Protein AF-A0A4U6QAP0-F1 (afdb_monomer)

pLDDT: mean 72.63, std 22.09, range [35.12, 97.25]

Solvent-accessible surface area (backbone atoms only — not comparable to full-atom values): 13038 Å² total; per-residue (Å²): 136,84,90,86,81,92,80,85,84,85,80,78,78,77,72,81,82,71,76,77,75,79,73,78,74,78,76,70,73,73,75,74,72,81,70,75,88,81,73,73,29,39,55,42,51,61,34,50,52,44,23,50,51,30,48,40,74,66,67,47,47,72,71,59,52,71,70,32,30,39,64,30,53,45,50,35,68,40,25,26,40,34,52,47,91,95,54,96,62,66,47,68,31,55,43,55,92,71,81,45,67,60,35,31,15,35,26,41,55,53,34,54,49,54,53,46,43,61,78,76,42,90,56,76,64,56,52,35,55,53,47,60,67,48,79,77,81,42,54,85,48,86,63,78,20,51,84,34,52,84,78,62,77,87,41,27,86,36,58,56,71,59,60,61,47,46,76,36,78,48,86,73,88,75,67,91,71,71,92,74,75,80,79,80,76,76,85,87,74,86,80,76,82,78,86,83,91,85,80,89,83,84,136

Secondary structure (DSSP, 8-state):
------------------------------------S-SSSTTHHHHHHHHHHHHHTTT--HHHHHH-BGGGEEE-SSEEEE--TT-SSPEEEE--SSS-SS-HHHHHHHHHHHHHHHHH---TTHHHHHHHHSPP--TTS--TTTT-BPPPTTTTTSBSS--B-SSSB---------S------------------------

Foldseek 3Di:
DDDDDDDDDPPPPPDPPPPPPPPPPPPPPDPPDPDPPCPFQLCAVVLLVLQVCLCVVLPQDPVQLQPDFPLQWFQAAQWIWGHGPPDPGTGIRGADLADDQAGNSQSLVVLLVLLVVVVVDPDLVVSSVVSSPDDDGGRPDDRPSHVTDDRDPVRRRGRSRADAGSSGHDPPPPDPPPPDPDDPDDPPDPPPDDDDDDDDDDD

Mean predicted aligned error: 16.87 Å

Structure (mmCIF, N/CA/C/O backbone):
data_AF-A0A4U6QAP0-F1
#
_entry.id   AF-A0A4U6QAP0-F1
#
loop_
_atom_site.group_PDB
_atom_site.id
_atom_site.type_symbol
_atom_site.label_atom_id
_atom_site.label_alt_id
_atom_site.label_comp_id
_atom_site.label_asym_id
_atom_site.label_entity_id
_atom_site.label_seq_id
_atom_site.pdbx_PDB_ins_code
_atom_site.Cartn_x
_atom_site.Cartn_y
_atom_site.Cartn_z
_atom_site.occupancy
_atom_site.B_iso_or_equiv
_atom_site.auth_seq_id
_atom_site.auth_comp_id
_atom_site.auth_asym_id
_atom_site.auth_atom_id
_atom_site.pdbx_PDB_model_num
ATOM 1 N N . MET A 1 1 ? 49.058 75.558 -53.671 1.00 42.69 1 MET A N 1
ATOM 2 C CA . MET A 1 1 ? 49.209 74.741 -54.893 1.00 42.69 1 MET A CA 1
ATOM 3 C C . MET A 1 1 ? 49.660 73.358 -54.439 1.00 42.69 1 MET A C 1
ATOM 5 O O . MET A 1 1 ? 50.758 73.247 -53.920 1.00 42.69 1 MET A O 1
ATOM 9 N N . THR A 1 2 ? 48.704 72.461 -54.168 1.00 41.84 2 THR A N 1
ATOM 10 C CA . THR A 1 2 ? 48.232 71.375 -55.072 1.00 41.84 2 THR A CA 1
ATOM 11 C C . THR A 1 2 ? 49.295 70.282 -55.247 1.00 41.84 2 THR A C 1
ATOM 13 O O . THR A 1 2 ? 50.283 70.511 -55.929 1.00 41.84 2 THR A O 1
ATOM 16 N N . THR A 1 3 ? 49.266 69.236 -54.409 1.00 45.09 3 THR A N 1
ATOM 17 C CA . THR A 1 3 ? 48.682 67.879 -54.634 1.00 45.09 3 THR A CA 1
ATOM 18 C C . THR A 1 3 ? 49.424 66.997 -55.631 1.00 45.09 3 THR A C 1
ATOM 20 O O . THR A 1 3 ? 49.334 67.264 -56.820 1.00 45.09 3 THR A O 1
ATOM 23 N N . THR A 1 4 ? 50.019 65.916 -55.103 1.00 46.09 4 THR A N 1
ATOM 24 C CA . THR A 1 4 ? 50.178 64.522 -55.610 1.00 46.09 4 THR A CA 1
ATOM 25 C C . THR A 1 4 ? 51.127 63.838 -54.610 1.00 46.09 4 THR A C 1
ATOM 27 O O . THR A 1 4 ? 52.016 64.508 -54.101 1.00 46.09 4 THR A O 1
ATOM 30 N N . ASP A 1 5 ? 51.066 62.582 -54.187 1.00 41.75 5 ASP A N 1
ATOM 31 C CA . ASP A 1 5 ? 50.410 61.332 -54.584 1.00 41.75 5 ASP A CA 1
ATOM 32 C C . ASP A 1 5 ? 50.620 60.424 -53.335 1.00 41.75 5 ASP A C 1
ATOM 34 O O . ASP A 1 5 ? 51.652 60.525 -52.675 1.00 41.75 5 ASP A O 1
ATOM 38 N N . GLY A 1 6 ? 49.685 59.640 -52.802 1.00 51.41 6 GLY A N 1
ATOM 39 C CA . GLY A 1 6 ? 49.118 58.468 -53.453 1.00 51.41 6 GLY A CA 1
ATOM 40 C C . GLY A 1 6 ? 49.952 57.204 -53.184 1.00 51.41 6 GLY A C 1
ATOM 41 O O . GLY A 1 6 ? 50.656 56.761 -54.077 1.00 51.41 6 GLY A O 1
ATOM 42 N N . THR A 1 7 ? 49.865 56.572 -51.999 1.00 45.78 7 THR A N 1
ATOM 43 C CA . THR A 1 7 ? 49.968 55.094 -51.872 1.00 45.78 7 THR A CA 1
ATOM 44 C C . THR A 1 7 ? 49.373 54.593 -50.548 1.00 45.78 7 THR A C 1
ATOM 46 O O . THR A 1 7 ? 49.679 55.092 -49.468 1.00 45.78 7 THR A O 1
ATOM 49 N N . HIS A 1 8 ? 48.495 53.596 -50.656 1.00 48.31 8 HIS A N 1
ATOM 50 C CA . HIS A 1 8 ? 47.738 52.972 -49.573 1.00 48.31 8 HIS A CA 1
ATOM 51 C C . HIS A 1 8 ? 48.600 52.212 -48.534 1.00 48.31 8 HIS A C 1
ATOM 53 O O . HIS A 1 8 ? 49.705 51.758 -48.832 1.00 48.31 8 HIS A O 1
ATOM 59 N N . PRO A 1 9 ? 48.062 52.016 -47.314 1.00 45.12 9 PRO A N 1
ATOM 60 C CA . PRO A 1 9 ? 48.774 51.483 -46.161 1.00 45.12 9 PRO A CA 1
ATOM 61 C C . PRO A 1 9 ? 48.847 49.950 -46.166 1.00 45.12 9 PRO A C 1
ATOM 63 O O . PRO A 1 9 ? 47.833 49.256 -46.222 1.00 45.12 9 PRO A O 1
ATOM 66 N N . THR A 1 10 ? 50.050 49.406 -45.980 1.00 45.91 10 THR A N 1
ATOM 67 C CA . THR A 1 10 ? 50.233 48.002 -45.586 1.00 45.91 10 THR A CA 1
ATOM 68 C C . THR A 1 10 ? 50.088 47.902 -44.069 1.00 45.91 10 THR A C 1
ATOM 70 O O . THR A 1 10 ? 51.058 48.017 -43.320 1.00 45.91 10 THR A O 1
ATOM 73 N N . THR A 1 11 ? 48.862 47.720 -43.579 1.00 48.50 11 THR A N 1
ATOM 74 C CA . THR A 1 11 ? 48.612 47.481 -42.152 1.00 48.50 11 THR A CA 1
ATOM 75 C C . THR A 1 11 ? 48.995 46.044 -41.804 1.00 48.50 11 THR A C 1
ATOM 77 O O . THR A 1 11 ? 48.189 45.115 -41.858 1.00 48.50 11 THR A O 1
ATOM 80 N N . ARG A 1 12 ? 50.260 45.849 -41.430 1.00 43.41 12 ARG A N 1
ATOM 81 C CA . ARG A 1 12 ? 50.757 44.621 -40.806 1.00 43.41 12 ARG A CA 1
ATOM 82 C C . ARG A 1 12 ? 50.095 44.501 -39.428 1.00 43.41 12 ARG A C 1
ATOM 84 O O . ARG A 1 12 ? 50.560 45.085 -38.454 1.00 43.41 12 ARG A O 1
ATOM 91 N N . ARG A 1 13 ? 48.967 43.786 -39.337 1.00 44.03 13 ARG A N 1
ATOM 92 C CA . ARG A 1 13 ? 48.364 43.429 -38.045 1.00 44.03 13 ARG A CA 1
ATOM 93 C C . ARG A 1 13 ? 49.330 42.510 -37.303 1.00 44.03 13 ARG A C 1
ATOM 95 O O . ARG A 1 13 ? 49.397 41.313 -37.570 1.00 44.03 13 ARG A O 1
ATOM 102 N N . ILE A 1 14 ? 50.075 43.084 -36.367 1.00 50.59 14 ILE A N 1
ATOM 103 C CA . ILE A 1 14 ? 50.770 42.343 -35.321 1.00 50.59 14 ILE A CA 1
ATOM 104 C C . ILE A 1 14 ? 49.671 41.690 -34.479 1.00 50.59 14 ILE A C 1
ATOM 106 O O . ILE A 1 14 ? 48.963 42.355 -33.726 1.00 50.59 14 ILE A O 1
ATOM 110 N N . ARG A 1 15 ? 49.464 40.385 -34.677 1.00 42.19 15 ARG A N 1
ATOM 111 C CA . ARG A 1 15 ? 48.638 39.576 -33.779 1.00 42.19 15 ARG A CA 1
ATOM 112 C C . ARG A 1 15 ? 49.297 39.611 -32.397 1.00 42.19 15 ARG A C 1
ATOM 114 O O . ARG A 1 15 ? 50.484 39.293 -32.316 1.00 42.19 15 ARG A O 1
ATOM 121 N N . PRO A 1 16 ? 48.571 39.941 -31.318 1.00 44.28 16 PRO A N 1
ATOM 122 C CA . PRO A 1 16 ? 49.086 39.691 -29.988 1.00 44.28 16 PRO A CA 1
ATOM 123 C C . PRO A 1 16 ? 49.278 38.180 -29.851 1.00 44.28 16 PRO A C 1
ATOM 125 O O . PRO A 1 16 ? 48.349 37.391 -30.047 1.00 44.28 16 PRO A O 1
ATOM 128 N N . LEU A 1 17 ? 50.516 37.786 -29.565 1.00 47.38 17 LEU A N 1
ATOM 129 C CA . LEU A 1 17 ? 50.902 36.426 -29.234 1.00 47.38 17 LEU A CA 1
ATOM 130 C C . LEU A 1 17 ? 50.341 36.120 -27.839 1.00 47.38 17 LEU A C 1
ATOM 132 O O . LEU A 1 17 ? 51.053 36.143 -26.840 1.00 47.38 17 LEU A O 1
ATOM 136 N N . MET A 1 18 ? 49.030 35.889 -27.751 1.00 35.12 18 MET A N 1
ATOM 137 C CA . MET A 1 18 ? 48.453 35.298 -26.555 1.00 35.12 18 MET A CA 1
ATOM 138 C C . MET A 1 18 ? 48.931 33.852 -26.500 1.00 35.12 18 MET A C 1
ATOM 140 O O . MET A 1 18 ? 48.425 32.979 -27.207 1.00 35.12 18 MET A O 1
ATOM 144 N N . ARG A 1 19 ? 49.954 33.628 -25.666 1.00 43.53 19 ARG A N 1
ATOM 145 C CA . ARG A 1 19 ? 50.255 32.327 -25.072 1.00 43.53 19 ARG A CA 1
ATOM 146 C C . ARG A 1 19 ? 48.926 31.719 -24.635 1.00 43.53 19 ARG A C 1
ATOM 148 O O . ARG A 1 19 ? 48.320 32.184 -23.672 1.00 43.53 19 ARG A O 1
ATOM 155 N N . ARG A 1 20 ? 48.469 30.685 -25.342 1.00 41.19 20 ARG A N 1
ATOM 156 C CA . ARG A 1 20 ? 47.488 29.768 -24.773 1.00 41.19 20 ARG A CA 1
ATOM 157 C C . ARG A 1 20 ? 48.192 29.116 -23.595 1.00 41.19 20 ARG A C 1
ATOM 159 O O . ARG A 1 20 ? 49.092 28.304 -23.783 1.00 41.19 20 ARG A O 1
ATOM 166 N N . VAL A 1 21 ? 47.838 29.552 -22.393 1.00 40.84 21 VAL A N 1
ATOM 167 C CA . VAL A 1 21 ? 48.070 28.766 -21.189 1.00 40.84 21 VAL A CA 1
ATOM 168 C C . VAL A 1 21 ? 47.343 27.454 -21.442 1.00 40.84 21 VAL A C 1
ATOM 170 O O . VAL A 1 21 ? 46.125 27.434 -21.625 1.00 40.84 21 VAL A O 1
ATOM 173 N N . SER A 1 22 ? 48.129 26.393 -21.594 1.00 45.34 22 SER A N 1
ATOM 174 C CA . SER A 1 22 ? 47.639 25.029 -21.674 1.00 45.34 22 SER A CA 1
ATOM 175 C C . SER A 1 22 ? 46.927 24.762 -20.356 1.00 45.34 22 SER A C 1
ATOM 177 O O . SER A 1 22 ? 47.568 24.633 -19.318 1.00 45.34 22 SER A O 1
ATOM 179 N N . ALA A 1 23 ? 45.599 24.800 -20.376 1.00 41.91 23 ALA A N 1
ATOM 180 C CA . ALA A 1 23 ? 44.814 24.280 -19.278 1.00 41.91 23 ALA A CA 1
ATOM 181 C C . ALA A 1 23 ? 44.957 22.765 -19.361 1.00 41.91 23 ALA A C 1
ATOM 183 O O . ALA A 1 23 ? 44.292 22.132 -20.187 1.00 41.91 23 ALA A O 1
ATOM 184 N N . ASP A 1 24 ? 45.863 22.221 -18.549 1.00 42.25 24 ASP A N 1
ATOM 185 C CA . ASP A 1 24 ? 45.884 20.811 -18.190 1.00 42.25 24 ASP A CA 1
ATOM 186 C C . ASP A 1 24 ? 44.446 20.400 -17.889 1.00 42.25 24 ASP A C 1
ATOM 188 O O . ASP A 1 24 ? 43.847 20.791 -16.884 1.00 42.25 24 ASP A O 1
ATOM 192 N N . HIS A 1 25 ? 43.844 19.685 -18.837 1.00 46.09 25 HIS A N 1
ATOM 193 C CA . HIS A 1 25 ? 42.555 19.069 -18.628 1.00 46.09 25 HIS A CA 1
ATOM 194 C C . HIS A 1 25 ? 42.806 17.960 -17.620 1.00 46.09 25 HIS A C 1
ATOM 196 O O . HIS A 1 25 ? 43.186 16.848 -17.979 1.00 46.09 25 HIS A O 1
ATOM 202 N N . VAL A 1 26 ? 42.590 18.275 -16.341 1.00 43.81 26 VAL A N 1
ATOM 203 C CA . VAL A 1 26 ? 42.190 17.267 -15.370 1.00 43.81 26 VAL A CA 1
ATOM 204 C C . VAL A 1 26 ? 40.972 16.611 -15.992 1.00 43.81 26 VAL A C 1
ATOM 206 O O . VAL A 1 26 ? 39.884 17.186 -16.053 1.00 43.81 26 VAL A O 1
ATOM 209 N N . GLN A 1 27 ? 41.206 15.434 -16.553 1.00 43.16 27 GLN A N 1
ATOM 210 C CA . GLN A 1 27 ? 40.206 14.563 -17.123 1.00 43.16 27 GLN A CA 1
ATOM 211 C C . GLN A 1 27 ? 39.395 14.047 -15.934 1.00 43.16 27 GLN A C 1
ATOM 213 O O . GLN A 1 27 ? 39.602 12.942 -15.442 1.00 43.16 27 GLN A O 1
ATOM 218 N N . LEU A 1 28 ? 38.529 14.916 -15.400 1.00 40.06 28 LEU A N 1
ATOM 219 C CA . LEU A 1 28 ? 37.475 14.557 -14.471 1.00 40.06 28 LEU A CA 1
ATOM 220 C C . LEU A 1 28 ? 36.707 13.459 -15.180 1.00 40.06 28 LEU A C 1
ATOM 222 O O . LEU A 1 28 ? 36.039 13.704 -16.188 1.00 40.06 28 LEU A O 1
ATOM 226 N N . ALA A 1 29 ? 36.904 12.235 -14.694 1.00 45.12 29 ALA A N 1
ATOM 227 C CA . ALA A 1 29 ? 36.140 11.085 -15.109 1.00 45.12 29 ALA A CA 1
ATOM 228 C C . ALA A 1 29 ? 34.682 11.530 -15.183 1.00 45.12 29 ALA A C 1
ATOM 230 O O . ALA A 1 29 ? 34.128 12.034 -14.202 1.00 45.12 29 ALA A O 1
ATOM 231 N N . ARG A 1 30 ? 34.101 11.426 -16.382 1.00 44.09 30 ARG A N 1
ATOM 232 C CA . ARG A 1 30 ? 32.675 11.639 -16.599 1.00 44.09 30 ARG A CA 1
ATOM 233 C C . ARG A 1 30 ? 31.959 10.914 -15.456 1.00 44.09 30 ARG A C 1
ATOM 235 O O . ARG A 1 30 ? 32.214 9.715 -15.307 1.00 44.09 30 ARG A O 1
ATOM 242 N N . PRO A 1 31 ? 31.124 11.593 -14.643 1.00 46.53 31 PRO A N 1
ATOM 243 C CA . PRO A 1 31 ? 30.340 10.880 -13.653 1.00 46.53 31 PRO A CA 1
ATOM 244 C C . PRO A 1 31 ? 29.615 9.774 -14.419 1.00 46.53 31 PRO A C 1
ATOM 246 O O . PRO A 1 31 ? 29.067 10.061 -15.496 1.00 46.53 31 PRO A O 1
ATOM 249 N N . PRO A 1 32 ? 29.705 8.509 -13.970 1.00 47.75 32 PRO A N 1
ATOM 250 C CA . PRO A 1 32 ? 29.016 7.431 -14.653 1.00 47.75 32 PRO A CA 1
ATOM 251 C C . PRO A 1 32 ? 27.572 7.885 -14.847 1.00 47.75 32 PRO A C 1
ATOM 253 O O . PRO A 1 32 ? 26.991 8.496 -13.944 1.00 47.75 32 PRO A O 1
ATOM 256 N N . ALA A 1 33 ? 27.026 7.666 -16.049 1.00 55.56 33 ALA A N 1
ATOM 257 C CA . ALA A 1 33 ? 25.599 7.878 -16.265 1.00 5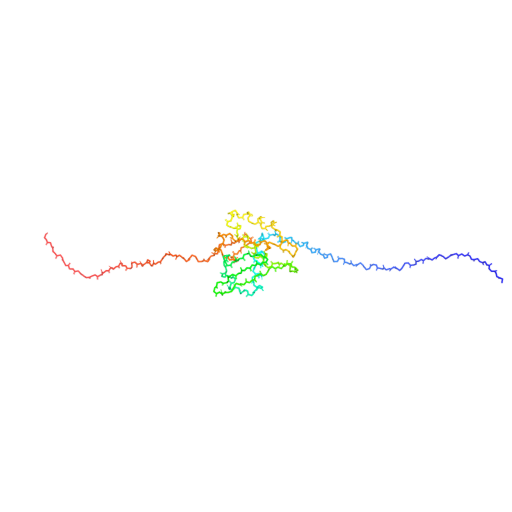5.56 33 ALA A CA 1
ATOM 258 C C . ALA A 1 33 ? 24.873 7.234 -15.075 1.00 55.56 33 ALA A C 1
ATOM 260 O O . ALA A 1 33 ? 25.287 6.129 -14.704 1.00 55.56 33 ALA A O 1
ATOM 261 N N . PRO A 1 34 ?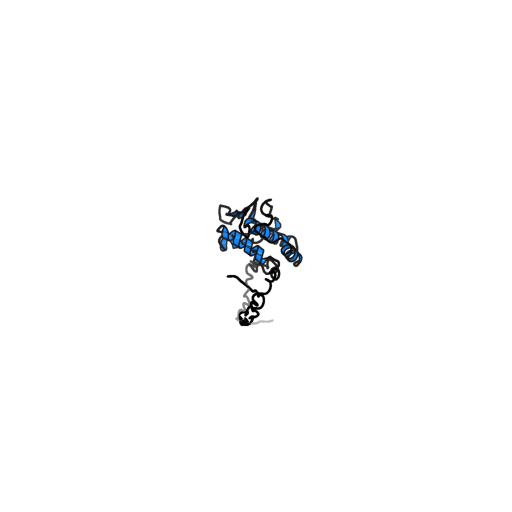 23.902 7.915 -14.432 1.00 42.78 34 PRO A N 1
ATOM 262 C CA . PRO A 1 34 ? 23.225 7.353 -13.276 1.00 42.78 34 PRO A CA 1
ATOM 263 C C . PRO A 1 34 ? 22.772 5.962 -13.687 1.00 42.78 34 PRO A C 1
ATOM 265 O O . PRO A 1 34 ? 21.996 5.818 -14.636 1.00 42.78 34 PRO A O 1
ATOM 268 N N . LEU A 1 35 ? 23.368 4.943 -13.061 1.00 39.75 35 LEU A N 1
ATOM 269 C CA . LEU A 1 35 ? 22.980 3.569 -13.317 1.00 39.75 35 LEU A CA 1
ATOM 270 C C . LEU A 1 35 ? 21.464 3.550 -13.137 1.00 39.75 35 LEU A C 1
ATOM 272 O O . LEU A 1 35 ? 20.984 4.132 -12.155 1.00 39.75 35 LEU A O 1
ATOM 276 N N . PRO A 1 36 ? 20.689 2.957 -14.060 1.00 42.84 36 PRO A N 1
ATOM 277 C CA . PRO A 1 36 ? 19.288 2.751 -13.774 1.00 42.84 36 PRO A CA 1
ATOM 278 C C . PRO A 1 36 ? 19.264 1.981 -12.456 1.00 42.84 36 PRO A C 1
ATOM 280 O O . PRO A 1 36 ? 19.768 0.862 -12.376 1.00 42.84 36 PRO A O 1
ATOM 283 N N . VAL A 1 37 ? 18.714 2.575 -11.397 1.00 41.56 37 VAL A N 1
ATOM 284 C CA . VAL A 1 37 ? 18.488 1.887 -10.117 1.00 41.56 37 VAL A CA 1
ATOM 285 C C . VAL A 1 37 ? 17.302 0.922 -10.292 1.00 41.56 37 VAL A C 1
ATOM 287 O O . VAL A 1 37 ? 16.392 0.843 -9.479 1.00 41.56 37 VAL A O 1
ATOM 290 N N . GLN A 1 38 ? 17.290 0.194 -11.408 1.00 48.53 38 GLN A N 1
ATOM 291 C CA . GLN A 1 38 ? 16.367 -0.872 -11.772 1.00 48.53 38 GLN A CA 1
ATOM 292 C C . GLN A 1 38 ? 16.978 -2.242 -11.433 1.00 48.53 38 GLN A C 1
ATOM 294 O O . GLN A 1 38 ? 16.690 -3.230 -12.098 1.00 48.53 38 GLN A O 1
ATOM 299 N N . GLY A 1 39 ? 17.871 -2.296 -10.436 1.00 43.50 39 GLY A N 1
ATOM 300 C CA . GLY A 1 39 ? 18.796 -3.417 -10.271 1.00 43.50 39 GLY A CA 1
ATOM 301 C C . GLY A 1 39 ? 18.575 -4.357 -9.088 1.00 43.50 39 GLY A C 1
ATOM 302 O O . GLY A 1 39 ? 18.826 -5.542 -9.254 1.00 43.50 39 GLY A O 1
ATOM 303 N N . SER A 1 40 ? 18.149 -3.902 -7.903 1.00 52.41 40 SER A N 1
ATOM 304 C CA . SER A 1 40 ? 18.175 -4.802 -6.728 1.00 52.41 40 SER A CA 1
ATOM 305 C C . SER A 1 40 ? 16.809 -5.233 -6.213 1.00 52.41 40 SER A C 1
ATOM 307 O O . SER A 1 40 ? 16.655 -6.398 -5.881 1.00 52.41 40 SER A O 1
ATOM 309 N N . SER A 1 41 ? 15.802 -4.354 -6.177 1.00 58.28 41 SER A N 1
ATOM 310 C CA . SER A 1 41 ? 14.554 -4.629 -5.441 1.00 58.28 41 SER A CA 1
ATOM 311 C C . SER A 1 41 ? 13.341 -5.013 -6.282 1.00 58.28 41 SER A C 1
ATOM 313 O O . SER A 1 41 ? 12.242 -5.106 -5.740 1.00 58.28 41 SER A O 1
ATOM 315 N N . SER A 1 42 ? 13.483 -5.134 -7.607 1.00 68.69 42 SER A N 1
ATOM 316 C CA . SER A 1 42 ? 12.356 -5.324 -8.546 1.00 68.69 42 SER A CA 1
ATOM 317 C C . SER A 1 42 ? 11.202 -4.316 -8.353 1.00 68.69 42 SER A C 1
ATOM 319 O O . SER A 1 42 ? 10.073 -4.526 -8.788 1.00 68.69 42 SER A O 1
ATOM 321 N N . GLY A 1 43 ? 11.484 -3.196 -7.675 1.00 83.50 43 GLY A N 1
ATOM 322 C CA . GLY A 1 43 ? 10.521 -2.176 -7.284 1.00 83.50 43 GLY A CA 1
ATOM 323 C C . GLY A 1 43 ? 9.632 -2.512 -6.075 1.00 83.50 43 GLY A C 1
ATOM 324 O O . GLY A 1 43 ? 8.688 -1.761 -5.830 1.00 83.50 43 GLY A O 1
ATOM 325 N N . TRP A 1 44 ? 9.908 -3.577 -5.314 1.00 89.31 44 TRP A N 1
ATOM 326 C CA . TRP A 1 44 ? 9.236 -3.887 -4.043 1.00 89.31 44 TRP A CA 1
ATOM 327 C C . TRP A 1 44 ? 9.530 -2.843 -2.967 1.00 89.31 44 TRP A C 1
ATOM 329 O O . TRP A 1 44 ? 8.610 -2.209 -2.453 1.00 89.31 44 TRP A O 1
ATOM 339 N N . ILE A 1 45 ? 10.818 -2.631 -2.675 1.00 90.25 45 ILE A N 1
ATOM 340 C CA . ILE A 1 45 ? 11.278 -1.711 -1.622 1.00 90.25 45 ILE A CA 1
ATOM 341 C C . ILE A 1 45 ? 10.762 -0.297 -1.884 1.00 90.25 45 ILE A C 1
ATOM 343 O O . ILE A 1 45 ? 10.119 0.296 -1.026 1.00 90.25 45 ILE A O 1
ATOM 347 N N . VAL A 1 46 ? 10.933 0.195 -3.113 1.00 89.06 46 VAL A N 1
ATOM 348 C CA . VAL A 1 46 ? 10.500 1.546 -3.495 1.00 89.06 46 VAL A CA 1
ATOM 349 C C . VAL A 1 46 ? 8.994 1.739 -3.294 1.00 89.06 46 VAL A C 1
ATOM 351 O O . VAL A 1 46 ? 8.581 2.764 -2.761 1.00 89.06 46 VAL A O 1
ATOM 354 N N . ARG A 1 47 ? 8.159 0.765 -3.681 1.00 91.81 47 ARG A N 1
ATOM 355 C CA . ARG A 1 47 ? 6.699 0.872 -3.517 1.00 91.81 47 ARG A CA 1
ATOM 356 C C . ARG A 1 47 ? 6.279 0.832 -2.051 1.00 91.81 47 ARG A C 1
ATOM 358 O O . ARG A 1 47 ? 5.412 1.609 -1.657 1.00 91.81 47 ARG A O 1
ATOM 365 N N . ARG A 1 48 ? 6.904 -0.036 -1.248 1.00 94.00 48 ARG A N 1
ATOM 366 C CA . ARG A 1 48 ? 6.654 -0.110 0.197 1.00 94.00 48 ARG A CA 1
ATOM 367 C C . ARG A 1 48 ? 7.003 1.205 0.878 1.00 94.00 48 ARG A C 1
ATOM 369 O O . ARG A 1 48 ? 6.197 1.723 1.643 1.00 94.00 48 ARG A O 1
ATOM 376 N N . ASP A 1 49 ? 8.172 1.754 0.570 1.00 91.94 49 ASP A N 1
ATOM 377 C CA . ASP A 1 49 ? 8.652 2.988 1.186 1.00 91.94 49 ASP A CA 1
ATOM 378 C C . ASP A 1 49 ? 7.791 4.185 0.770 1.00 91.94 49 ASP A C 1
ATOM 380 O O . ASP A 1 49 ? 7.434 5.008 1.609 1.00 91.94 49 ASP A O 1
ATOM 384 N N . GLN A 1 50 ? 7.360 4.252 -0.493 1.00 91.94 50 GLN A N 1
ATOM 385 C CA . GLN A 1 50 ? 6.405 5.267 -0.949 1.00 91.94 50 GLN A CA 1
ATOM 386 C C . GLN A 1 50 ? 5.068 5.182 -0.200 1.00 91.94 50 GLN A C 1
ATOM 388 O O . GLN A 1 50 ? 4.526 6.215 0.197 1.00 91.94 50 GLN A O 1
ATOM 393 N N . ALA A 1 51 ? 4.541 3.973 0.023 1.00 94.62 51 ALA A N 1
ATOM 394 C CA . ALA A 1 51 ? 3.323 3.783 0.806 1.00 94.62 51 ALA A CA 1
ATOM 395 C C . ALA A 1 51 ? 3.527 4.169 2.281 1.00 94.62 51 ALA A C 1
ATOM 397 O O . ALA A 1 51 ? 2.693 4.871 2.848 1.00 94.62 51 ALA A O 1
ATOM 398 N N . LEU A 1 52 ? 4.654 3.787 2.890 1.00 95.06 52 LEU A N 1
ATOM 399 C CA . LEU A 1 52 ? 5.005 4.170 4.260 1.00 95.06 52 LEU A CA 1
ATOM 400 C C . LEU A 1 52 ? 5.099 5.695 4.421 1.00 95.06 52 LEU A C 1
ATOM 402 O O . LEU A 1 52 ? 4.550 6.252 5.372 1.00 95.06 52 LEU A O 1
ATOM 406 N N . VAL A 1 53 ? 5.752 6.383 3.483 1.00 93.38 53 VAL A N 1
ATOM 407 C CA . VAL A 1 53 ? 5.838 7.850 3.474 1.00 93.38 53 VAL A CA 1
ATOM 408 C C . VAL A 1 53 ? 4.449 8.474 3.330 1.00 93.38 53 VAL A C 1
ATOM 410 O O . VAL A 1 53 ? 4.133 9.418 4.046 1.00 93.38 53 VAL A O 1
ATOM 413 N N . ALA A 1 54 ? 3.588 7.936 2.462 1.00 93.44 54 ALA A N 1
ATOM 414 C CA . ALA A 1 54 ? 2.223 8.436 2.300 1.00 93.44 54 ALA A CA 1
ATOM 415 C C . ALA A 1 54 ? 1.381 8.293 3.583 1.00 93.44 54 ALA A C 1
ATOM 417 O O . ALA A 1 54 ? 0.664 9.222 3.948 1.00 93.44 54 ALA A O 1
ATOM 418 N N . LEU A 1 55 ? 1.498 7.158 4.279 1.00 95.00 55 LEU A N 1
ATOM 419 C CA . LEU A 1 55 ? 0.789 6.879 5.532 1.00 95.00 55 LEU A CA 1
ATOM 420 C C . LEU A 1 55 ? 1.290 7.762 6.684 1.00 95.00 55 LEU A C 1
ATOM 422 O O . LEU A 1 55 ? 0.503 8.336 7.429 1.00 95.00 55 LEU A O 1
ATOM 426 N N . THR A 1 56 ? 2.605 7.918 6.816 1.00 94.69 56 THR A N 1
ATOM 427 C CA . THR A 1 56 ? 3.197 8.749 7.878 1.00 94.69 56 THR A CA 1
ATOM 428 C C . THR A 1 56 ? 2.984 10.246 7.635 1.00 94.69 56 THR A C 1
ATOM 430 O O . THR A 1 56 ? 2.814 11.002 8.590 1.00 94.69 56 THR A O 1
ATOM 433 N N . ALA A 1 57 ? 2.896 10.687 6.375 1.00 92.56 57 ALA A N 1
ATOM 434 C CA . ALA A 1 57 ? 2.618 12.082 6.024 1.00 92.56 57 ALA A CA 1
ATOM 435 C C . ALA A 1 57 ? 1.226 12.572 6.461 1.00 92.56 57 ALA A C 1
ATOM 437 O O . ALA A 1 57 ? 1.023 13.780 6.569 1.00 92.56 57 ALA A O 1
ATOM 438 N N . VAL A 1 58 ? 0.282 11.660 6.719 1.00 92.50 58 VAL A N 1
ATOM 439 C CA . VAL A 1 58 ? -1.052 11.987 7.253 1.00 92.50 58 VAL A CA 1
ATOM 440 C C . VAL A 1 58 ? -1.157 11.807 8.768 1.00 92.50 58 VAL A C 1
ATOM 442 O O . VAL A 1 58 ? -2.251 11.811 9.320 1.00 92.50 58 VAL A O 1
ATOM 445 N N . GLY A 1 59 ? -0.015 11.678 9.450 1.00 91.69 59 GLY A N 1
ATOM 446 C CA . GLY A 1 59 ? 0.063 11.649 10.909 1.00 91.69 59 GLY A CA 1
ATOM 447 C C . GLY A 1 59 ? 0.011 10.255 11.533 1.00 91.69 59 GLY A C 1
ATOM 448 O O . GLY A 1 59 ? 0.047 10.154 12.758 1.00 91.69 59 GLY A O 1
ATOM 449 N N . LEU A 1 60 ? -0.023 9.176 10.739 1.00 93.25 60 LEU A N 1
ATOM 450 C CA . LEU A 1 60 ? 0.042 7.824 11.295 1.00 93.25 60 LEU A CA 1
ATOM 451 C C . LEU A 1 60 ? 1.419 7.565 11.915 1.00 93.25 60 LEU A C 1
ATOM 453 O O . LEU A 1 60 ? 2.459 7.703 11.267 1.00 93.25 60 LEU A O 1
ATOM 457 N N . THR A 1 61 ? 1.421 7.155 13.181 1.00 92.94 61 THR A N 1
ATOM 458 C CA . THR A 1 61 ? 2.650 6.821 13.908 1.00 92.94 61 THR A CA 1
ATOM 459 C C . THR A 1 61 ? 3.220 5.482 13.438 1.00 92.94 61 THR A C 1
ATOM 461 O O . THR A 1 61 ? 2.487 4.613 12.968 1.00 92.94 61 THR A O 1
ATOM 464 N N . ALA A 1 62 ? 4.530 5.267 13.600 1.00 88.38 62 ALA A N 1
ATOM 465 C CA . ALA A 1 62 ? 5.148 3.990 13.232 1.00 88.38 62 ALA A CA 1
ATOM 466 C C . ALA A 1 62 ? 4.489 2.767 13.919 1.00 88.38 62 ALA A C 1
ATOM 468 O O . ALA A 1 62 ? 4.230 1.784 13.218 1.00 88.38 62 ALA A O 1
ATOM 469 N N . PRO A 1 63 ? 4.138 2.811 15.225 1.00 90.81 63 PRO A N 1
ATOM 470 C CA . PRO A 1 63 ? 3.368 1.742 15.859 1.00 90.81 63 PRO A CA 1
ATOM 471 C C . PRO A 1 63 ? 2.006 1.512 15.196 1.00 90.81 63 PRO A C 1
ATOM 473 O O . PRO A 1 63 ? 1.695 0.371 14.856 1.00 90.81 63 PRO A O 1
ATOM 476 N N . ALA A 1 64 ? 1.235 2.576 14.942 1.00 92.50 64 ALA A N 1
ATOM 477 C CA . ALA A 1 64 ? -0.067 2.470 14.282 1.00 92.50 64 ALA A CA 1
ATOM 478 C C . ALA A 1 64 ? 0.062 1.815 12.901 1.00 92.50 64 ALA A C 1
ATOM 480 O O . ALA A 1 64 ? -0.612 0.829 12.623 1.00 92.50 64 ALA A O 1
ATOM 481 N N . VAL A 1 65 ? 1.001 2.291 12.077 1.00 93.25 65 VAL A N 1
ATOM 482 C CA . VAL A 1 65 ? 1.257 1.756 10.733 1.00 93.25 65 VAL A CA 1
ATOM 483 C C . VAL A 1 65 ? 1.631 0.269 10.768 1.00 93.25 65 VAL A C 1
ATOM 485 O O . VAL A 1 65 ? 1.162 -0.502 9.932 1.00 93.25 65 VAL A O 1
ATOM 488 N N . SER A 1 66 ? 2.451 -0.156 11.733 1.00 91.44 66 SER A N 1
ATOM 489 C CA . SER A 1 66 ? 2.873 -1.558 11.861 1.00 91.44 66 SER A CA 1
ATOM 490 C C . SER A 1 66 ? 1.756 -2.524 12.269 1.00 91.44 66 SER A C 1
ATOM 492 O O . SER A 1 66 ? 1.863 -3.720 11.998 1.00 91.44 66 SER A O 1
ATOM 494 N N . ALA A 1 67 ? 0.689 -2.016 12.891 1.00 92.69 67 ALA A N 1
ATOM 495 C CA . ALA A 1 67 ? -0.480 -2.800 13.281 1.00 92.69 67 ALA A CA 1
ATOM 496 C C . ALA A 1 67 ? -1.532 -2.913 12.161 1.00 92.69 67 ALA A C 1
ATOM 498 O O . ALA A 1 67 ? -2.479 -3.689 12.290 1.00 92.69 67 ALA A O 1
ATOM 499 N N . LEU A 1 68 ? -1.387 -2.152 11.070 1.00 96.50 68 LEU A N 1
ATOM 500 C CA . LEU A 1 68 ? -2.350 -2.162 9.974 1.00 96.50 68 LEU A CA 1
ATOM 501 C C . LEU A 1 68 ? -2.294 -3.475 9.193 1.00 96.50 68 LEU A C 1
ATOM 503 O O . LEU A 1 68 ? -1.225 -4.002 8.870 1.00 96.50 68 LEU A O 1
ATOM 507 N N . THR A 1 69 ? -3.474 -3.951 8.816 1.00 97.25 69 THR A N 1
ATOM 508 C CA . THR A 1 69 ? -3.659 -5.004 7.812 1.00 97.25 69 THR A CA 1
ATOM 509 C C . THR A 1 69 ? -4.143 -4.388 6.505 1.00 97.25 69 THR A C 1
ATOM 511 O O . THR A 1 69 ? -4.548 -3.224 6.475 1.00 97.25 69 THR A O 1
ATOM 514 N N . VAL A 1 70 ? -4.139 -5.146 5.411 1.00 96.88 70 VAL A N 1
ATOM 515 C CA . VAL A 1 70 ? -4.748 -4.676 4.158 1.00 96.88 70 VAL A CA 1
ATOM 516 C C . VAL A 1 70 ? -6.250 -4.423 4.347 1.00 96.88 70 VAL A C 1
ATOM 518 O O . VAL A 1 70 ? -6.785 -3.479 3.774 1.00 96.88 70 VAL A O 1
ATOM 521 N N . 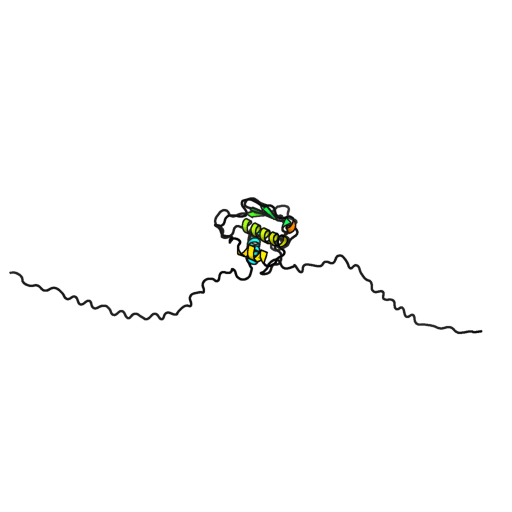GLY A 1 71 ? -6.918 -5.181 5.224 1.00 96.12 71 GLY A N 1
ATOM 522 C CA . GLY A 1 71 ? -8.319 -4.964 5.600 1.00 96.12 71 GLY A CA 1
ATOM 523 C C . GLY A 1 71 ? -8.626 -3.608 6.237 1.00 96.12 71 GLY A C 1
ATOM 524 O O . GLY A 1 71 ? -9.767 -3.156 6.198 1.00 96.12 71 GLY A O 1
ATOM 525 N N . CYS A 1 72 ? -7.616 -2.933 6.787 1.00 96.44 72 CYS A N 1
ATOM 526 C CA . CYS A 1 72 ? -7.749 -1.577 7.311 1.00 96.44 72 CYS A CA 1
ATOM 527 C C . CYS A 1 72 ? -7.863 -0.517 6.203 1.00 96.44 72 CYS A C 1
ATOM 529 O O . CYS A 1 72 ? -8.128 0.641 6.506 1.00 96.44 72 CYS A O 1
ATOM 531 N N . VAL A 1 73 ? -7.630 -0.867 4.936 1.00 96.81 73 VAL A N 1
ATOM 532 C CA . VAL A 1 73 ? -7.510 0.091 3.833 1.00 96.81 73 VAL A CA 1
ATOM 533 C C . VAL A 1 73 ? -8.729 0.031 2.917 1.00 96.81 73 VAL A C 1
ATOM 535 O O . VAL A 1 73 ? -9.082 -1.025 2.396 1.00 96.81 73 VAL A O 1
ATOM 538 N N . ARG A 1 74 ? -9.338 1.190 2.649 1.00 96.44 74 ARG A N 1
ATOM 539 C CA . ARG A 1 74 ? -10.389 1.362 1.637 1.00 96.44 74 ARG A CA 1
ATOM 540 C C . ARG A 1 74 ? -9.872 2.252 0.510 1.00 96.44 74 ARG A C 1
ATOM 542 O O . ARG A 1 74 ? -9.511 3.406 0.736 1.00 96.44 74 ARG A O 1
ATOM 549 N N . LEU A 1 75 ? -9.827 1.702 -0.700 1.00 95.25 75 LEU A N 1
ATOM 550 C CA . LEU A 1 75 ? -9.299 2.362 -1.895 1.00 95.25 75 LEU A CA 1
ATOM 551 C C . LEU A 1 75 ? -10.422 3.147 -2.603 1.00 95.25 75 LEU A C 1
ATOM 553 O O . LEU A 1 75 ? -11.187 2.590 -3.394 1.00 95.25 75 LEU A O 1
ATOM 557 N N . GLY A 1 76 ? -10.559 4.431 -2.265 1.00 90.56 76 GLY A N 1
ATOM 558 C CA . GLY A 1 76 ? -11.614 5.320 -2.758 1.00 90.56 76 GLY A CA 1
ATOM 559 C C . GLY A 1 76 ? -11.261 6.053 -4.057 1.00 90.56 76 GLY A C 1
ATOM 560 O O . GLY A 1 76 ? -10.196 5.861 -4.641 1.00 90.56 76 GLY A O 1
ATOM 561 N N . THR A 1 77 ? -12.174 6.911 -4.515 1.00 90.56 77 THR A N 1
ATOM 562 C CA . THR A 1 77 ? -12.006 7.765 -5.704 1.00 90.56 77 THR A CA 1
ATOM 563 C C . THR A 1 77 ? -11.178 8.999 -5.346 1.00 90.56 77 THR A C 1
ATOM 565 O O . THR A 1 77 ? -11.666 9.940 -4.727 1.00 90.56 77 THR A O 1
ATOM 568 N N . GLY A 1 78 ? -9.908 9.003 -5.741 1.00 90.38 78 GLY A N 1
ATOM 569 C CA . GLY A 1 78 ? -8.970 10.101 -5.507 1.00 90.38 78 GLY A CA 1
ATOM 570 C C . GLY A 1 78 ? -8.350 10.118 -4.108 1.00 90.38 78 GLY A C 1
ATOM 571 O O . GLY A 1 78 ? -7.627 11.055 -3.780 1.00 90.38 78 GLY A O 1
ATOM 572 N N . GLU A 1 79 ? -8.589 9.096 -3.287 1.00 93.75 79 GLU A N 1
ATOM 573 C CA . GLU A 1 79 ? -8.112 9.018 -1.906 1.00 93.75 79 GLU A CA 1
ATOM 574 C C . GLU A 1 79 ? -8.066 7.585 -1.387 1.00 93.75 79 GLU A C 1
ATOM 576 O O . GLU A 1 79 ? -8.675 6.678 -1.948 1.00 93.75 79 GLU A O 1
ATOM 581 N N . VAL A 1 80 ? -7.385 7.401 -0.261 1.00 96.12 80 VAL A N 1
ATOM 582 C CA . VAL A 1 80 ? -7.433 6.162 0.510 1.00 96.12 80 VAL A CA 1
ATOM 583 C C . VAL A 1 80 ? -7.868 6.472 1.934 1.00 96.12 80 VAL A C 1
ATOM 585 O O . VAL A 1 80 ? -7.326 7.379 2.561 1.00 96.12 80 VAL A O 1
ATOM 588 N N . LEU A 1 81 ? -8.824 5.705 2.451 1.00 96.62 81 LEU A N 1
ATOM 589 C CA . LEU A 1 81 ? -9.220 5.756 3.856 1.00 96.62 81 LEU A CA 1
ATOM 590 C C . LEU A 1 81 ? -8.542 4.611 4.603 1.00 96.62 81 LEU A C 1
ATOM 592 O O . LEU A 1 81 ? -8.541 3.470 4.135 1.00 96.62 81 LEU A O 1
ATOM 596 N N . VAL A 1 82 ? -7.953 4.923 5.751 1.00 96.75 82 VAL A N 1
ATOM 597 C CA . VAL A 1 82 ? -7.252 3.965 6.603 1.00 96.75 82 VAL A CA 1
ATOM 598 C C . VAL A 1 82 ? -7.943 3.917 7.955 1.00 96.75 82 VAL A C 1
ATOM 600 O O . VAL A 1 82 ? -7.916 4.886 8.709 1.00 96.75 82 VAL A O 1
ATOM 603 N N . HIS A 1 83 ? -8.531 2.770 8.264 1.00 96.31 83 HIS A N 1
ATOM 604 C CA . HIS A 1 83 ? -9.107 2.482 9.564 1.00 96.31 83 HIS A CA 1
ATOM 605 C C . HIS A 1 83 ? -8.014 2.011 10.526 1.00 96.31 83 HIS A C 1
ATOM 607 O O . HIS A 1 83 ? -7.472 0.912 10.371 1.00 96.31 83 HIS A O 1
ATOM 613 N N . VAL A 1 84 ? -7.680 2.830 11.521 1.00 94.12 84 VAL A N 1
ATOM 614 C CA . VAL A 1 84 ? -6.692 2.467 12.542 1.00 94.12 84 VAL A CA 1
ATOM 615 C C . VAL A 1 84 ? -7.397 1.695 13.662 1.00 94.12 84 VAL A C 1
ATOM 617 O O . VAL A 1 84 ? -8.323 2.228 14.274 1.00 94.12 84 VAL A O 1
ATOM 620 N N . PRO A 1 85 ? -6.990 0.448 13.968 1.00 90.25 85 PRO A N 1
ATOM 621 C CA . PRO A 1 85 ? -7.614 -0.319 15.039 1.00 90.25 85 PRO A CA 1
ATOM 622 C C . PRO A 1 85 ? -7.563 0.421 16.381 1.00 90.25 85 PRO A C 1
ATOM 624 O O . PRO A 1 85 ? -6.490 0.794 16.850 1.00 90.25 85 PRO A O 1
ATOM 627 N N . GLY A 1 86 ? -8.725 0.592 17.012 1.00 86.25 86 GLY A N 1
ATOM 628 C CA . GLY A 1 86 ? -8.858 1.311 18.283 1.00 86.25 86 GLY A CA 1
ATOM 629 C C . GLY A 1 86 ? -9.105 2.815 18.141 1.00 86.25 86 GLY A C 1
ATOM 630 O O . GLY A 1 86 ? -9.362 3.469 19.149 1.00 86.25 86 GLY A O 1
ATOM 631 N N . GLU A 1 87 ? -9.093 3.354 16.922 1.00 88.44 87 GLU A N 1
ATOM 632 C CA . GLU A 1 87 ? -9.507 4.726 16.638 1.00 88.44 87 GLU A CA 1
ATOM 633 C C . GLU A 1 87 ? -10.926 4.756 16.057 1.00 88.44 87 GLU A C 1
ATOM 635 O O . GLU A 1 87 ? -11.347 3.873 15.309 1.00 88.44 87 GLU A O 1
ATOM 640 N N . SER A 1 88 ? -11.687 5.791 16.415 1.00 84.31 88 SER A N 1
ATOM 641 C CA . SER A 1 88 ? -13.081 5.945 15.976 1.00 84.31 88 SER A CA 1
ATOM 642 C C . SER A 1 88 ? -13.222 6.602 14.601 1.00 84.31 88 SER A C 1
ATOM 644 O O . SER A 1 88 ? -14.329 6.661 14.070 1.00 84.31 88 SER A O 1
ATOM 646 N N . VAL A 1 89 ? -12.138 7.158 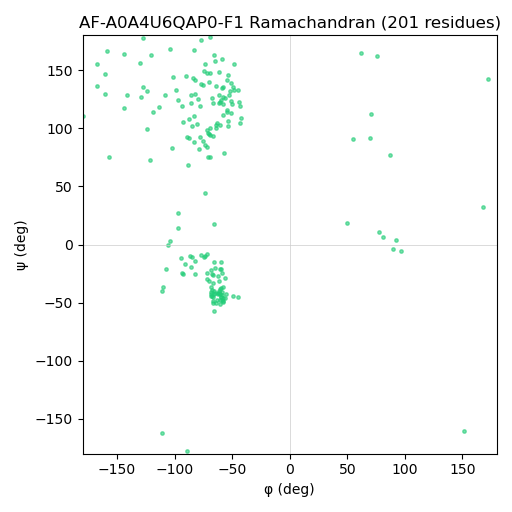14.056 1.00 88.06 89 VAL A N 1
ATOM 647 C CA . VAL A 1 89 ? -12.150 7.963 12.830 1.00 88.06 89 VAL A CA 1
ATOM 648 C C . VAL A 1 89 ? -11.119 7.414 11.856 1.00 88.06 89 VAL A C 1
ATOM 650 O O . VAL A 1 89 ? -9.986 7.135 12.237 1.00 88.06 89 VAL A O 1
ATOM 653 N N . ASP A 1 90 ? -11.514 7.294 10.592 1.00 93.75 90 ASP A N 1
ATOM 654 C CA . ASP A 1 90 ? -10.609 6.879 9.527 1.00 93.75 90 ASP A CA 1
ATOM 655 C C . ASP A 1 90 ? -9.665 8.026 9.139 1.00 93.75 90 ASP A C 1
ATOM 657 O O . ASP A 1 90 ? -10.073 9.179 8.966 1.00 93.75 90 ASP A O 1
ATOM 661 N N . VAL A 1 91 ? -8.393 7.693 8.939 1.00 95.00 91 VAL A N 1
ATOM 662 C CA . VAL A 1 91 ? -7.381 8.633 8.458 1.00 95.00 91 VAL A CA 1
ATOM 663 C C . VAL A 1 91 ? -7.415 8.678 6.934 1.00 95.00 91 VAL A C 1
ATOM 665 O O . VAL A 1 91 ? -7.338 7.653 6.256 1.00 95.00 91 VAL A O 1
ATOM 668 N N . ARG A 1 92 ? -7.509 9.887 6.377 1.00 95.88 92 ARG A N 1
ATOM 669 C CA . ARG A 1 92 ? -7.590 10.119 4.931 1.00 95.88 92 ARG A CA 1
ATOM 670 C C . ARG A 1 92 ? -6.206 10.372 4.342 1.00 95.88 92 ARG A C 1
ATOM 672 O O . ARG A 1 92 ? -5.570 11.372 4.661 1.00 95.88 92 ARG A O 1
ATOM 679 N N . VAL A 1 93 ? -5.779 9.512 3.421 1.00 94.31 93 VAL A N 1
ATOM 680 C CA . VAL A 1 93 ? -4.609 9.713 2.558 1.00 94.31 93 VAL A CA 1
ATOM 681 C C . VAL A 1 93 ? -5.073 10.354 1.249 1.00 94.31 93 VAL A C 1
ATOM 683 O O . VAL A 1 93 ? -5.676 9.672 0.414 1.00 94.31 93 VAL A O 1
ATOM 686 N N . PRO A 1 94 ? -4.819 11.657 1.035 1.00 90.69 94 PRO A N 1
ATOM 687 C CA . PRO A 1 94 ? -5.302 12.338 -0.153 1.00 90.69 94 PRO A CA 1
ATOM 688 C C . PRO A 1 94 ? -4.531 11.895 -1.402 1.00 90.69 94 PRO A C 1
ATOM 690 O O . PRO A 1 94 ? -3.324 11.611 -1.374 1.00 90.69 94 PRO A O 1
ATOM 693 N N . GLY A 1 95 ? -5.227 11.881 -2.533 1.00 87.06 95 GLY A N 1
ATOM 694 C CA . GLY A 1 95 ? -4.591 11.987 -3.835 1.00 87.06 95 GLY A CA 1
ATOM 695 C C . GLY A 1 95 ? -3.947 13.363 -4.014 1.00 87.06 95 GLY A C 1
ATOM 696 O O . GLY A 1 95 ? -4.231 14.311 -3.285 1.00 87.06 95 GLY A O 1
ATOM 697 N N . CYS A 1 96 ? -3.054 13.481 -4.986 1.00 79.12 96 CYS A N 1
ATOM 698 C CA . CYS A 1 96 ? -2.481 14.761 -5.376 1.00 79.12 96 CYS A CA 1
ATOM 699 C C . CYS A 1 96 ? -2.738 14.936 -6.868 1.00 79.12 96 CYS A C 1
ATOM 701 O O . CYS A 1 96 ? -2.010 14.322 -7.637 1.00 79.12 96 CYS A O 1
ATOM 703 N N . PRO A 1 97 ? -3.768 15.694 -7.276 1.00 58.09 97 PRO A N 1
ATOM 704 C CA . PRO A 1 97 ? -4.030 15.906 -8.694 1.00 58.09 97 PRO A CA 1
ATOM 705 C C . PRO A 1 97 ? -2.921 16.728 -9.368 1.00 58.09 97 PRO A C 1
ATOM 707 O O . PRO A 1 97 ? -2.671 16.514 -10.544 1.00 58.09 97 PRO A O 1
ATOM 710 N N . ASP A 1 98 ? -2.195 17.581 -8.626 1.00 53.09 98 ASP A N 1
ATOM 711 C CA . ASP A 1 98 ? -1.211 18.497 -9.210 1.00 53.09 98 ASP A CA 1
ATOM 712 C C . ASP A 1 98 ? 0.038 18.696 -8.320 1.00 53.09 98 ASP A C 1
ATOM 714 O O . ASP A 1 98 ? -0.030 19.233 -7.212 1.00 53.09 98 ASP A O 1
ATOM 718 N N . GLY A 1 99 ? 1.218 18.311 -8.823 1.00 54.50 99 GLY A N 1
ATOM 719 C CA . GLY A 1 99 ? 2.494 18.951 -8.456 1.00 54.50 99 GLY A CA 1
ATOM 720 C C . GLY A 1 99 ? 3.367 18.329 -7.355 1.00 54.50 99 GLY A C 1
ATOM 721 O O . GLY A 1 99 ? 4.495 18.790 -7.171 1.00 54.50 99 GLY A O 1
ATOM 722 N N . ARG A 1 100 ? 2.947 17.272 -6.643 1.00 61.16 100 ARG A N 1
ATOM 723 C CA . ARG A 1 100 ? 3.891 16.474 -5.825 1.00 61.16 100 ARG A CA 1
ATOM 724 C C . ARG A 1 100 ? 4.582 15.425 -6.687 1.00 61.16 100 ARG A C 1
ATOM 726 O O . ARG A 1 100 ? 3.949 14.796 -7.524 1.00 61.16 100 ARG A O 1
ATOM 733 N N . ALA A 1 101 ? 5.866 15.172 -6.421 1.00 66.88 101 ALA A N 1
ATOM 734 C CA . ALA A 1 101 ? 6.639 14.154 -7.139 1.00 66.88 101 ALA A CA 1
ATOM 735 C C . ALA A 1 101 ? 5.996 12.749 -7.079 1.00 66.88 101 ALA A C 1
ATOM 737 O O . ALA A 1 101 ? 6.168 11.967 -8.012 1.00 66.88 101 ALA A O 1
ATOM 738 N N . VAL A 1 102 ? 5.249 12.445 -6.005 1.00 78.56 102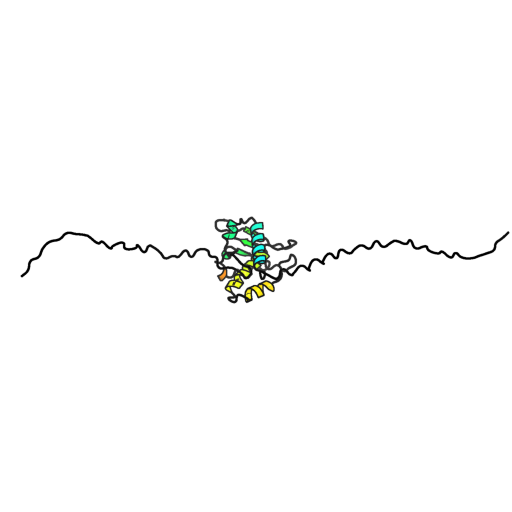 VAL A N 1
ATOM 739 C CA . VAL A 1 102 ? 4.551 11.170 -5.779 1.00 78.56 102 VAL A CA 1
ATOM 740 C C . VAL A 1 102 ? 3.182 11.423 -5.132 1.00 78.56 102 VAL A C 1
ATOM 742 O O . VAL A 1 102 ? 3.084 12.102 -4.108 1.00 78.56 102 VAL A O 1
ATOM 745 N N . CYS A 1 103 ? 2.123 10.850 -5.703 1.00 90.12 103 CYS A N 1
ATOM 746 C CA . CYS A 1 103 ? 0.771 10.893 -5.146 1.00 90.12 103 CYS A CA 1
ATOM 747 C C . CYS A 1 103 ? 0.593 9.866 -4.015 1.00 90.12 103 CYS A C 1
ATOM 749 O O . CYS A 1 103 ? 0.780 8.670 -4.240 1.00 90.12 103 CYS A O 1
ATOM 751 N N . GLY A 1 104 ? 0.161 10.314 -2.829 1.00 91.38 104 GLY A N 1
ATOM 752 C CA . GLY A 1 104 ? 0.006 9.463 -1.641 1.00 91.38 104 GLY A CA 1
ATOM 753 C C . GLY A 1 104 ? -0.991 8.318 -1.836 1.00 91.38 104 GLY A C 1
ATOM 754 O O . GLY A 1 104 ? -0.635 7.156 -1.648 1.00 91.38 104 GLY A O 1
ATOM 755 N N . ALA A 1 105 ? -2.206 8.624 -2.305 1.00 93.50 105 ALA A N 1
ATOM 756 C CA . ALA A 1 105 ? -3.209 7.599 -2.608 1.00 93.50 105 ALA A CA 1
ATOM 757 C C . ALA A 1 105 ? -2.711 6.570 -3.649 1.00 93.50 105 ALA A C 1
ATOM 759 O O . ALA A 1 105 ? -2.812 5.366 -3.420 1.00 93.50 105 ALA A O 1
ATOM 760 N N . CYS A 1 106 ? -2.086 7.012 -4.750 1.00 92.94 106 CYS A N 1
ATOM 761 C CA . CYS A 1 106 ? -1.499 6.109 -5.749 1.00 92.94 106 CYS A CA 1
ATOM 762 C C . CYS A 1 106 ? -0.398 5.208 -5.174 1.00 92.94 106 CYS A C 1
ATOM 764 O O . CYS A 1 106 ? -0.318 4.038 -5.545 1.00 92.94 106 CYS A O 1
ATOM 766 N N . ALA A 1 107 ? 0.444 5.721 -4.271 1.00 93.31 107 ALA A N 1
ATOM 767 C CA . ALA A 1 107 ? 1.470 4.912 -3.619 1.00 93.31 107 ALA A CA 1
ATOM 768 C C . ALA A 1 107 ? 0.840 3.750 -2.835 1.00 93.31 107 ALA A C 1
ATOM 770 O O . ALA A 1 107 ? 1.261 2.602 -2.987 1.00 93.31 107 ALA A O 1
ATOM 771 N N . VAL A 1 108 ? -0.228 4.023 -2.078 1.00 95.44 108 VAL A N 1
ATOM 772 C CA . VAL A 1 108 ? -0.960 2.990 -1.333 1.00 95.44 108 VAL A CA 1
ATOM 773 C C . VAL A 1 108 ? -1.685 2.018 -2.278 1.00 95.44 108 VAL A C 1
ATOM 775 O O . VAL A 1 108 ? -1.553 0.809 -2.106 1.00 95.44 108 VAL A O 1
ATOM 778 N N . HIS A 1 109 ? -2.360 2.497 -3.331 1.00 94.69 109 HIS A N 1
ATOM 779 C CA . HIS A 1 109 ? -3.012 1.638 -4.341 1.00 94.69 109 HIS A CA 1
ATOM 780 C C . HIS A 1 109 ? -2.038 0.650 -4.996 1.00 94.69 109 HIS A C 1
ATOM 782 O O . HIS A 1 109 ? -2.347 -0.538 -5.151 1.00 94.69 109 HIS A O 1
ATOM 788 N N . ARG A 1 110 ? -0.862 1.143 -5.403 1.00 93.44 110 ARG A N 1
ATOM 789 C CA . ARG A 1 110 ? 0.177 0.336 -6.057 1.00 93.44 110 ARG A CA 1
ATOM 790 C C . ARG A 1 110 ? 0.797 -0.666 -5.103 1.00 93.44 110 ARG A C 1
ATOM 792 O O . ARG A 1 110 ? 1.092 -1.784 -5.516 1.00 93.44 110 ARG A O 1
ATOM 799 N N . TRP A 1 111 ? 0.961 -0.287 -3.842 1.00 95.69 111 TRP A N 1
ATOM 800 C CA . TRP A 1 111 ? 1.440 -1.201 -2.821 1.00 95.69 111 TRP A CA 1
ATOM 801 C C . TRP A 1 111 ? 0.436 -2.322 -2.527 1.00 95.69 111 TRP A C 1
ATOM 803 O O . TRP A 1 111 ? 0.799 -3.493 -2.600 1.00 95.69 111 TRP A O 1
ATOM 813 N N . VAL A 1 112 ? -0.845 -1.996 -2.320 1.00 96.06 112 VAL A N 1
ATOM 814 C CA . VAL A 1 112 ? -1.896 -3.013 -2.142 1.00 96.06 112 VAL A CA 1
ATOM 815 C C . VAL A 1 112 ? -1.996 -3.911 -3.378 1.00 96.06 112 VAL A C 1
ATOM 817 O O . VAL A 1 112 ? -2.134 -5.122 -3.243 1.00 96.06 112 VAL A O 1
ATOM 820 N N . ARG A 1 113 ? -1.837 -3.365 -4.596 1.00 93.88 113 ARG A N 1
ATOM 821 C CA . ARG A 1 113 ? -1.771 -4.192 -5.817 1.00 93.88 113 ARG A CA 1
ATOM 822 C C . ARG A 1 113 ? -0.592 -5.159 -5.803 1.00 93.88 113 ARG A C 1
ATOM 824 O O . ARG A 1 113 ? -0.757 -6.301 -6.207 1.00 93.88 113 ARG A O 1
ATOM 831 N N . ALA A 1 114 ? 0.580 -4.719 -5.351 1.00 93.50 114 ALA A N 1
ATOM 832 C CA . ALA A 1 114 ? 1.738 -5.595 -5.234 1.00 93.50 114 ALA A CA 1
ATOM 833 C C . ALA A 1 114 ? 1.467 -6.755 -4.260 1.00 93.50 114 ALA A C 1
ATOM 835 O O . ALA A 1 1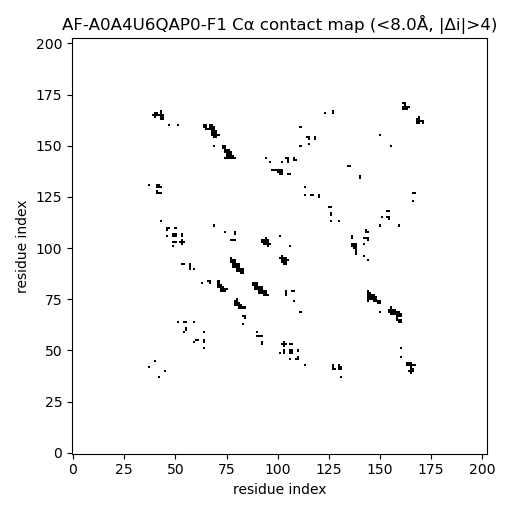14 ? 1.811 -7.890 -4.570 1.00 93.50 114 ALA A O 1
ATOM 836 N N . LEU A 1 115 ? 0.783 -6.499 -3.138 1.00 94.50 115 LEU A N 1
ATOM 837 C CA . LEU A 1 115 ? 0.365 -7.549 -2.202 1.00 94.50 115 LEU A CA 1
ATOM 838 C C . LEU A 1 115 ? -0.648 -8.519 -2.828 1.00 94.50 115 LEU A C 1
ATOM 840 O O . LEU A 1 115 ? -0.495 -9.727 -2.676 1.00 94.50 115 LEU A O 1
ATOM 844 N N . GLU A 1 116 ? -1.628 -8.037 -3.593 1.00 94.06 116 GLU A N 1
ATOM 845 C CA . GLU A 1 116 ? -2.562 -8.905 -4.338 1.00 94.06 116 GLU A CA 1
ATOM 846 C C . GLU A 1 116 ? -1.851 -9.843 -5.315 1.00 94.06 116 GLU A C 1
ATOM 848 O O . GLU A 1 116 ? -2.222 -11.007 -5.445 1.00 94.06 116 GLU A O 1
ATOM 853 N N . LEU A 1 117 ? -0.779 -9.384 -5.963 1.00 92.56 117 LEU A N 1
ATOM 854 C CA . LEU A 1 117 ? -0.001 -10.247 -6.851 1.00 92.56 117 LEU A CA 1
ATOM 855 C C . LEU A 1 117 ? 0.637 -11.432 -6.107 1.00 92.56 117 LEU A C 1
ATOM 857 O O . LEU A 1 117 ? 0.827 -12.477 -6.721 1.00 92.56 117 LEU A O 1
ATOM 861 N N . THR A 1 118 ? 0.913 -11.311 -4.802 1.00 91.12 118 THR A N 1
ATOM 862 C CA . THR A 1 118 ? 1.487 -12.409 -3.994 1.00 91.12 118 THR A CA 1
ATOM 863 C C . THR A 1 118 ? 0.513 -13.541 -3.712 1.00 91.12 118 THR A C 1
ATOM 865 O O . THR A 1 118 ? 0.948 -14.667 -3.495 1.00 91.12 118 THR A O 1
ATOM 868 N N . VAL A 1 119 ? -0.793 -13.265 -3.739 1.00 90.50 119 VAL A N 1
ATOM 869 C CA . VAL A 1 119 ? -1.822 -14.306 -3.606 1.00 90.50 119 VAL A CA 1
ATOM 870 C C . VAL A 1 119 ? -2.283 -14.822 -4.968 1.00 90.50 119 VAL A C 1
ATOM 872 O O . VAL A 1 119 ? -2.732 -15.959 -5.069 1.00 90.50 119 VAL A O 1
ATOM 875 N N . GLN A 1 120 ? -2.141 -14.012 -6.024 1.00 89.62 120 GLN A N 1
ATOM 876 C CA . GLN A 1 120 ? -2.527 -14.369 -7.395 1.00 89.62 120 GLN A CA 1
ATOM 877 C C . GLN A 1 120 ? -1.454 -15.195 -8.122 1.00 89.62 120 GLN A C 1
ATOM 879 O O . GLN A 1 120 ? -1.780 -15.953 -9.036 1.00 89.62 120 GLN A O 1
ATOM 884 N N . HIS A 1 121 ? -0.183 -15.071 -7.731 1.00 88.81 121 HIS A N 1
ATOM 885 C CA . HIS A 1 121 ? 0.934 -15.758 -8.372 1.00 88.81 121 HIS A CA 1
ATOM 886 C C . HIS A 1 121 ? 1.806 -16.485 -7.350 1.00 88.81 121 HIS A C 1
ATOM 888 O O . HIS A 1 121 ? 2.318 -15.885 -6.411 1.00 88.81 121 HIS A O 1
ATOM 894 N N . THR A 1 122 ? 2.031 -17.777 -7.579 1.00 82.81 122 THR A N 1
ATOM 895 C CA . THR A 1 122 ? 2.937 -18.606 -6.769 1.00 82.81 122 THR A CA 1
ATOM 896 C C . THR A 1 122 ? 4.367 -18.622 -7.304 1.00 82.81 122 THR A C 1
ATOM 898 O O . THR A 1 122 ? 5.281 -19.028 -6.592 1.00 82.81 122 THR A O 1
ATOM 901 N N . ASP A 1 123 ? 4.569 -18.219 -8.563 1.00 82.62 123 ASP A N 1
ATOM 902 C CA . ASP A 1 123 ? 5.892 -18.165 -9.182 1.00 82.62 123 ASP A CA 1
ATOM 903 C C . ASP A 1 123 ? 6.655 -16.918 -8.691 1.00 82.62 123 ASP A C 1
ATOM 905 O O . ASP A 1 123 ? 6.212 -15.787 -8.944 1.00 82.62 123 ASP A O 1
ATOM 909 N N . PRO A 1 124 ? 7.811 -17.097 -8.022 1.00 74.19 124 PRO A N 1
ATOM 910 C CA . PRO A 1 124 ? 8.576 -15.998 -7.445 1.00 74.19 124 PRO A CA 1
ATOM 911 C C . PRO A 1 124 ? 9.163 -15.036 -8.487 1.00 74.19 124 PRO A C 1
ATOM 913 O O . PRO A 1 124 ? 9.556 -13.933 -8.122 1.00 74.19 124 PRO A O 1
ATOM 916 N N . TRP A 1 125 ? 9.216 -15.401 -9.770 1.00 81.12 125 TRP A N 1
ATOM 917 C CA . TRP A 1 125 ? 9.768 -14.560 -10.838 1.00 81.12 125 TRP A CA 1
ATOM 918 C C . TRP A 1 125 ? 8.716 -13.697 -11.533 1.00 81.12 125 TRP A C 1
ATOM 920 O O . TRP A 1 125 ? 9.036 -12.629 -12.065 1.00 81.12 125 TRP A O 1
ATOM 930 N N . VAL A 1 126 ? 7.452 -14.125 -11.507 1.00 86.31 126 VAL A N 1
ATOM 931 C CA . VAL A 1 126 ? 6.354 -13.427 -12.187 1.00 86.31 126 VAL A CA 1
ATOM 932 C C . VAL A 1 126 ? 6.097 -12.064 -11.551 1.00 86.31 126 VAL A C 1
ATOM 934 O O . VAL A 1 126 ? 5.986 -11.064 -12.262 1.00 86.31 126 VAL A O 1
ATOM 937 N N . ILE A 1 127 ? 6.059 -11.988 -10.220 1.00 87.50 127 ILE A N 1
ATOM 938 C CA . ILE A 1 127 ? 5.732 -10.738 -9.524 1.00 87.50 127 ILE A CA 1
ATOM 939 C C . ILE A 1 127 ? 6.824 -9.675 -9.731 1.00 87.50 127 ILE A C 1
ATOM 941 O O . ILE A 1 127 ? 6.481 -8.578 -10.178 1.00 87.50 127 ILE A O 1
ATOM 945 N N . PRO A 1 128 ? 8.126 -9.965 -9.516 1.00 83.62 128 PRO A N 1
ATOM 946 C CA . PRO A 1 128 ? 9.214 -9.061 -9.887 1.00 83.62 128 PRO A CA 1
ATOM 947 C C . PRO A 1 128 ? 9.127 -8.539 -11.323 1.00 83.62 128 PRO A C 1
ATOM 949 O O . PRO A 1 128 ? 9.283 -7.340 -11.551 1.00 83.62 128 PRO A O 1
ATOM 952 N N . ALA A 1 129 ? 8.827 -9.411 -12.291 1.00 84.56 129 ALA A N 1
ATOM 953 C CA . ALA A 1 129 ? 8.706 -9.018 -13.691 1.00 84.56 129 ALA A CA 1
ATOM 954 C C . ALA A 1 129 ? 7.521 -8.066 -13.934 1.00 84.56 129 ALA A C 1
ATOM 956 O O . ALA A 1 129 ? 7.659 -7.092 -14.678 1.00 84.56 129 ALA A O 1
ATOM 957 N N . ILE A 1 130 ? 6.372 -8.306 -13.289 1.00 87.62 130 ILE A N 1
ATOM 958 C CA . ILE A 1 130 ? 5.209 -7.406 -13.343 1.00 87.62 130 ILE A CA 1
ATOM 959 C C . ILE A 1 130 ? 5.563 -6.047 -12.726 1.00 87.62 130 ILE A C 1
ATOM 961 O O . ILE A 1 130 ? 5.324 -5.002 -13.336 1.00 87.62 130 ILE A O 1
ATOM 965 N N . LEU A 1 131 ? 6.179 -6.044 -11.542 1.00 86.75 131 LEU A N 1
ATOM 966 C CA . LEU A 1 131 ? 6.544 -4.820 -10.831 1.00 86.75 131 LEU A CA 1
ATOM 967 C C . LEU A 1 131 ? 7.621 -4.003 -11.558 1.00 86.75 131 LEU A C 1
ATOM 969 O O . LEU A 1 131 ? 7.581 -2.772 -11.503 1.00 86.75 131 LEU A O 1
ATOM 973 N N . ALA A 1 132 ? 8.552 -4.654 -12.255 1.00 81.69 132 ALA A N 1
ATOM 974 C CA . ALA A 1 132 ? 9.582 -3.986 -13.049 1.00 81.69 132 ALA A CA 1
ATOM 975 C C . ALA A 1 132 ? 9.018 -3.305 -14.308 1.00 81.69 132 ALA A C 1
ATOM 977 O O . ALA A 1 132 ? 9.542 -2.278 -14.735 1.00 81.69 132 ALA A O 1
ATOM 978 N N . ARG A 1 133 ? 7.945 -3.854 -14.896 1.00 83.81 133 ARG A N 1
ATOM 979 C CA . ARG A 1 133 ? 7.278 -3.292 -16.086 1.00 83.81 133 ARG A CA 1
ATOM 980 C C . ARG A 1 133 ? 6.236 -2.228 -15.757 1.00 83.81 133 ARG A C 1
ATOM 982 O O . ARG A 1 133 ? 5.852 -1.464 -16.639 1.00 83.81 133 ARG A O 1
ATOM 989 N N . ALA A 1 134 ? 5.751 -2.194 -14.519 1.00 82.75 134 ALA A N 1
ATOM 990 C CA . ALA A 1 134 ? 4.757 -1.217 -14.106 1.00 82.75 134 ALA A CA 1
ATOM 991 C C . ALA A 1 134 ? 5.327 0.219 -14.191 1.00 82.75 134 ALA A C 1
ATOM 993 O O . ALA A 1 134 ? 6.457 0.444 -13.745 1.00 82.75 134 ALA A O 1
ATOM 994 N N . PRO A 1 135 ? 4.555 1.195 -14.713 1.00 78.69 135 PRO A N 1
ATOM 995 C CA . PRO A 1 135 ? 5.010 2.575 -14.866 1.00 78.69 135 PRO A CA 1
ATOM 996 C C . PRO A 1 135 ? 5.532 3.163 -13.555 1.00 78.69 135 PRO A C 1
ATOM 998 O O . PRO A 1 135 ? 4.997 2.877 -12.481 1.00 78.69 135 PRO A O 1
ATOM 1001 N N . ALA A 1 136 ? 6.542 4.031 -13.622 1.00 78.31 136 ALA A N 1
ATOM 1002 C CA . ALA A 1 136 ? 6.981 4.789 -12.453 1.00 78.31 136 ALA A CA 1
ATOM 1003 C C . ALA A 1 136 ? 5.839 5.678 -11.931 1.00 78.31 136 ALA A C 1
ATOM 1005 O O . ALA A 1 136 ? 4.982 6.119 -12.696 1.00 78.31 136 ALA A O 1
ATOM 1006 N N . LEU A 1 137 ? 5.798 5.911 -10.617 1.00 75.75 137 LEU A N 1
ATOM 1007 C CA . LEU A 1 137 ? 4.850 6.859 -10.037 1.00 75.75 137 LEU A CA 1
ATOM 1008 C C . LEU A 1 137 ? 5.482 8.247 -10.127 1.00 75.75 137 LEU A C 1
ATOM 1010 O O . LEU A 1 137 ? 6.399 8.550 -9.367 1.00 75.75 137 LEU A O 1
ATOM 1014 N N . THR A 1 138 ? 5.038 9.044 -11.094 1.00 72.94 138 THR A N 1
ATOM 1015 C CA . THR A 1 138 ? 5.500 10.419 -11.319 1.00 72.94 138 THR A CA 1
ATOM 1016 C C . THR A 1 138 ? 4.326 11.385 -11.208 1.00 72.94 138 THR A C 1
ATOM 1018 O O . THR A 1 138 ? 3.172 10.976 -11.305 1.00 72.94 138 THR A O 1
ATOM 1021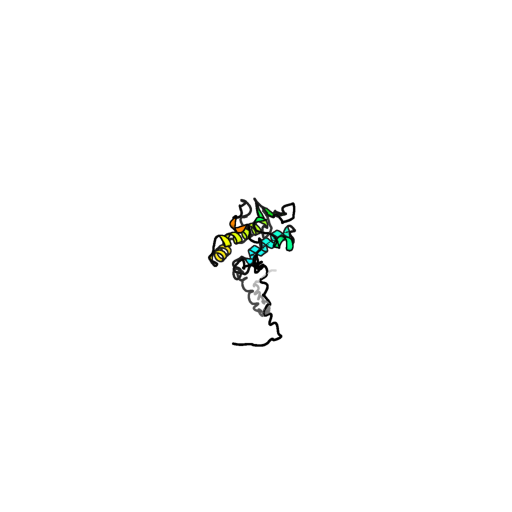 N N . ALA A 1 139 ? 4.619 12.676 -11.046 1.00 69.62 139 ALA A N 1
ATOM 1022 C CA . ALA A 1 139 ? 3.607 13.734 -10.987 1.00 69.62 139 ALA A CA 1
ATOM 1023 C C . ALA A 1 139 ? 2.737 13.846 -12.257 1.00 69.62 139 ALA A C 1
ATOM 1025 O O . ALA A 1 139 ? 1.669 14.436 -12.210 1.00 69.62 139 ALA A O 1
ATOM 1026 N N . SER A 1 140 ? 3.215 13.325 -13.390 1.00 66.19 140 SER A N 1
ATOM 1027 C CA . SER A 1 140 ? 2.540 13.371 -14.692 1.00 66.19 140 SER A CA 1
ATOM 1028 C C . SER A 1 140 ? 1.928 12.033 -15.115 1.00 66.19 140 SER A C 1
ATOM 1030 O O . SER A 1 140 ? 1.394 11.932 -16.218 1.00 66.19 140 SER A O 1
ATOM 1032 N N . ALA A 1 141 ? 2.067 10.988 -14.294 1.00 71.69 141 ALA A N 1
ATOM 1033 C CA . ALA A 1 141 ? 1.484 9.688 -14.585 1.00 71.69 141 ALA A CA 1
ATOM 1034 C C . ALA A 1 141 ? -0.032 9.720 -14.362 1.00 71.69 141 ALA A C 1
ATOM 1036 O O . ALA A 1 141 ? -0.525 10.420 -13.480 1.00 71.69 141 ALA A O 1
ATOM 1037 N N . GLU A 1 142 ? -0.768 8.910 -15.123 1.00 81.25 142 GLU A N 1
ATOM 1038 C CA . GLU A 1 142 ? -2.183 8.680 -14.847 1.00 81.25 142 GLU A CA 1
ATOM 1039 C C . GLU A 1 142 ? -2.365 8.129 -13.421 1.00 81.25 142 GLU A C 1
ATOM 1041 O O . GLU A 1 142 ? -1.606 7.273 -12.950 1.00 81.25 142 GLU A O 1
ATOM 1046 N N . HIS A 1 143 ? -3.352 8.669 -12.706 1.00 83.94 143 HIS A N 1
ATOM 1047 C CA . HIS A 1 143 ? -3.559 8.376 -11.296 1.00 83.94 143 HIS A CA 1
ATOM 1048 C C . HIS A 1 143 ? -4.442 7.141 -11.095 1.00 83.94 143 HIS A C 1
ATOM 1050 O O . HIS A 1 143 ? -5.665 7.214 -11.202 1.00 83.94 143 HIS A O 1
ATOM 1056 N N . ASP A 1 144 ? -3.828 6.038 -10.656 1.00 84.25 144 ASP A N 1
ATOM 1057 C CA . ASP A 1 144 ? -4.515 4.783 -10.296 1.00 84.25 144 ASP A CA 1
ATOM 1058 C C . ASP A 1 144 ? -5.551 4.937 -9.163 1.00 84.25 144 ASP A C 1
ATOM 1060 O O . ASP A 1 144 ? -6.353 4.032 -8.922 1.00 84.25 144 ASP A O 1
ATOM 1064 N N . CYS A 1 145 ? -5.518 6.048 -8.419 1.00 88.31 145 CYS A N 1
ATOM 1065 C CA . CYS A 1 145 ? -6.491 6.326 -7.366 1.00 88.31 145 CYS A CA 1
ATOM 1066 C C . CYS A 1 145 ? -7.802 6.926 -7.887 1.00 88.31 145 CYS A C 1
ATOM 1068 O O . CYS A 1 145 ? -8.777 6.923 -7.149 1.00 88.31 145 CYS A O 1
ATOM 1070 N N . LEU A 1 146 ? -7.876 7.416 -9.129 1.00 86.56 146 LEU A N 1
ATOM 1071 C CA . LEU A 1 146 ? -9.085 8.067 -9.648 1.00 86.56 146 LEU A CA 1
ATOM 1072 C C . LEU A 1 146 ? -10.304 7.139 -9.758 1.00 86.56 146 LEU A C 1
ATOM 1074 O O . LEU A 1 146 ? -11.348 7.518 -9.236 1.00 86.56 146 LEU A O 1
ATOM 1078 N N . PRO A 1 147 ? -10.235 5.942 -10.369 1.00 83.19 147 PRO A N 1
ATOM 1079 C CA . PRO A 1 147 ? -11.436 5.125 -10.551 1.00 83.19 147 PRO A CA 1
ATOM 1080 C C . PRO A 1 147 ? -11.976 4.487 -9.257 1.00 83.19 147 PRO A C 1
ATOM 1082 O O . PRO A 1 147 ? -13.067 3.923 -9.279 1.00 83.19 147 PRO A O 1
ATOM 1085 N N . GLY A 1 148 ? -11.263 4.573 -8.125 1.00 81.00 148 GLY A N 1
ATOM 1086 C CA . GLY A 1 148 ? -11.556 3.743 -6.951 1.00 81.00 148 GLY A CA 1
ATOM 1087 C C . GLY A 1 148 ? -11.381 2.247 -7.251 1.00 81.00 148 GLY A C 1
ATOM 1088 O O . GLY A 1 148 ? -11.241 1.829 -8.401 1.00 81.00 148 GLY A O 1
ATOM 1089 N N . ARG A 1 149 ? -11.303 1.407 -6.214 1.00 90.69 149 ARG A N 1
ATOM 1090 C CA . ARG A 1 149 ? -11.067 -0.036 -6.395 1.00 90.69 149 ARG A CA 1
ATOM 1091 C C . ARG A 1 149 ? -11.478 -0.839 -5.166 1.00 90.69 149 ARG A C 1
ATOM 1093 O O . ARG A 1 149 ? -11.280 -0.411 -4.039 1.00 90.69 149 ARG A O 1
ATOM 1100 N N . SER A 1 150 ? -11.968 -2.058 -5.365 1.00 91.25 150 SER A N 1
ATOM 1101 C CA . SER A 1 150 ? -12.085 -3.032 -4.275 1.00 91.25 150 SER A CA 1
ATOM 1102 C C . SER A 1 150 ? -10.757 -3.750 -4.028 1.00 91.25 150 SER A C 1
ATOM 1104 O O . SER A 1 150 ? -10.043 -4.099 -4.968 1.00 91.25 150 SER A O 1
ATOM 1106 N N . VAL A 1 151 ? -10.451 -4.005 -2.761 1.00 94.00 151 VAL A N 1
ATOM 1107 C CA . VAL A 1 151 ? -9.340 -4.871 -2.349 1.00 94.00 151 VAL A CA 1
ATOM 1108 C C . VAL A 1 151 ? -9.751 -6.334 -2.528 1.00 94.00 151 VAL A C 1
ATOM 1110 O O . VAL A 1 151 ? -10.875 -6.699 -2.180 1.00 94.00 151 VAL A O 1
ATOM 1113 N N . ASP A 1 152 ? -8.850 -7.170 -3.046 1.00 93.12 152 ASP A N 1
ATOM 1114 C CA . ASP A 1 152 ? -9.064 -8.622 -3.108 1.00 93.12 152 ASP A CA 1
ATOM 1115 C C . ASP A 1 152 ? -9.260 -9.200 -1.684 1.00 93.12 152 ASP A C 1
ATOM 1117 O O . ASP A 1 152 ? -8.399 -9.005 -0.816 1.00 93.12 152 ASP A O 1
ATOM 1121 N N . PRO A 1 153 ? -10.364 -9.918 -1.395 1.00 93.19 153 PRO A N 1
ATOM 1122 C CA . PRO A 1 153 ? -10.619 -10.453 -0.059 1.00 93.19 153 PRO A CA 1
ATOM 1123 C C . PRO A 1 153 ? -9.516 -11.401 0.437 1.00 93.19 153 PRO A C 1
ATOM 1125 O O . PRO A 1 153 ? -9.325 -11.521 1.646 1.00 93.19 153 PRO A O 1
ATOM 1128 N N . ALA A 1 154 ? -8.755 -12.038 -0.461 1.00 92.88 154 ALA A N 1
ATOM 1129 C CA . ALA A 1 154 ? -7.674 -12.946 -0.089 1.00 92.88 154 ALA A CA 1
ATOM 1130 C C . ALA A 1 154 ? -6.485 -12.239 0.589 1.00 92.88 154 ALA A C 1
ATOM 1132 O O . ALA A 1 154 ? -5.775 -12.869 1.373 1.00 92.88 154 ALA A O 1
ATOM 1133 N N . VAL A 1 155 ? -6.266 -10.940 0.335 1.00 93.88 155 VAL A N 1
ATOM 1134 C CA . VAL A 1 155 ? -5.158 -10.183 0.954 1.00 93.88 155 VAL A CA 1
ATOM 1135 C C . VAL A 1 155 ? -5.540 -9.424 2.214 1.00 93.88 155 VAL A C 1
ATOM 1137 O O . VAL A 1 155 ? -4.650 -8.982 2.932 1.00 93.88 155 VAL A O 1
ATOM 1140 N N . VAL A 1 156 ? -6.832 -9.302 2.523 1.00 95.75 156 VAL A N 1
ATOM 1141 C CA . VAL A 1 156 ? -7.348 -8.617 3.720 1.00 95.75 156 VAL A CA 1
ATOM 1142 C C . VAL A 1 156 ? -6.602 -8.975 5.019 1.00 95.75 156 VAL A C 1
ATOM 1144 O O . VAL A 1 156 ? -6.265 -8.041 5.751 1.00 95.75 156 VAL A O 1
ATOM 1147 N N . PRO A 1 157 ? -6.296 -10.256 5.328 1.00 94.81 157 PRO A N 1
ATOM 1148 C CA . PRO A 1 157 ? -5.618 -10.604 6.579 1.00 94.81 157 PRO A CA 1
ATOM 1149 C C . PRO A 1 157 ? -4.109 -10.317 6.574 1.00 94.81 157 PRO A C 1
ATOM 1151 O O . PRO A 1 157 ? -3.467 -10.443 7.618 1.00 94.81 157 PRO A O 1
ATOM 1154 N N . LEU A 1 158 ? -3.513 -9.968 5.429 1.00 93.81 158 LEU A N 1
ATOM 1155 C CA . LEU A 1 158 ? -2.084 -9.680 5.353 1.00 93.81 158 LEU A CA 1
ATOM 1156 C C . LEU A 1 158 ? -1.766 -8.378 6.089 1.00 93.81 158 LEU A C 1
ATOM 1158 O O . LEU A 1 158 ? -2.554 -7.430 6.086 1.00 93.81 158 LEU A O 1
ATOM 1162 N N . MET A 1 159 ? -0.574 -8.310 6.687 1.00 95.44 159 MET A N 1
ATOM 1163 C CA . MET A 1 159 ? -0.031 -7.041 7.174 1.00 95.44 159 MET A CA 1
ATOM 1164 C C . MET A 1 159 ? -0.011 -6.031 6.026 1.00 95.44 159 MET A C 1
ATOM 1166 O O . MET A 1 159 ? 0.311 -6.392 4.896 1.00 95.44 159 MET A O 1
ATOM 1170 N N . LEU A 1 160 ? -0.318 -4.765 6.310 1.00 96.31 160 LEU A N 1
ATOM 1171 C CA . LEU A 1 160 ? -0.262 -3.728 5.288 1.00 96.31 160 LEU A CA 1
ATOM 1172 C C . LEU A 1 160 ? 1.182 -3.476 4.865 1.00 96.31 160 LEU A C 1
ATOM 1174 O O . LEU A 1 160 ? 1.441 -3.363 3.681 1.00 96.31 160 LEU A O 1
ATOM 1178 N N . LEU A 1 161 ? 2.135 -3.422 5.797 1.00 95.12 161 LEU A N 1
ATOM 1179 C CA . LEU A 1 161 ? 3.565 -3.280 5.497 1.00 95.12 161 LEU A CA 1
ATOM 1180 C C . LEU A 1 161 ? 4.346 -4.471 6.071 1.00 95.12 161 LEU A C 1
ATOM 1182 O O . LEU A 1 161 ? 5.060 -4.303 7.066 1.00 95.12 161 LEU A O 1
ATOM 1186 N N . PRO A 1 162 ? 4.233 -5.674 5.472 1.00 93.12 162 PRO A N 1
ATOM 1187 C CA . PRO A 1 162 ? 4.995 -6.831 5.917 1.00 93.12 162 PRO A CA 1
ATOM 1188 C C . PRO A 1 162 ? 6.502 -6.543 5.839 1.00 93.12 162 PRO A C 1
ATOM 1190 O O . PRO A 1 162 ? 6.937 -5.642 5.102 1.00 93.12 162 PRO A O 1
ATOM 1193 N N . PRO A 1 163 ? 7.327 -7.296 6.584 1.00 91.00 163 PRO A N 1
ATOM 1194 C CA . PRO A 1 163 ? 8.749 -7.330 6.297 1.00 91.00 163 PRO A CA 1
ATOM 1195 C C . PRO A 1 163 ? 8.941 -7.818 4.856 1.00 91.00 163 PRO A C 1
ATOM 1197 O O . PRO A 1 163 ? 8.303 -8.778 4.420 1.00 91.00 163 PRO A O 1
ATOM 1200 N N . ILE A 1 164 ? 9.809 -7.141 4.114 1.00 89.81 164 ILE A N 1
ATOM 1201 C CA . ILE A 1 164 ? 10.144 -7.493 2.735 1.00 89.81 164 ILE A CA 1
ATOM 1202 C C . ILE A 1 164 ? 11.655 -7.542 2.565 1.00 89.81 164 ILE A C 1
ATOM 1204 O O . ILE A 1 164 ? 12.386 -6.864 3.291 1.00 89.81 164 ILE A O 1
ATOM 1208 N N . ASP A 1 165 ? 12.104 -8.296 1.574 1.00 86.00 165 ASP A N 1
ATOM 1209 C CA . ASP A 1 165 ? 13.429 -8.165 0.995 1.00 86.00 165 ASP A CA 1
ATOM 1210 C C . ASP A 1 165 ? 13.325 -7.604 -0.434 1.00 86.00 165 ASP A C 1
ATOM 1212 O O . ASP A 1 165 ? 12.335 -6.982 -0.831 1.00 86.00 165 ASP A O 1
ATOM 1216 N N . GLN A 1 166 ? 14.391 -7.775 -1.206 1.00 81.62 166 GLN A N 1
ATOM 1217 C CA . GLN A 1 166 ? 14.483 -7.278 -2.570 1.00 81.62 166 GLN A CA 1
ATOM 1218 C C . GLN A 1 166 ? 13.647 -8.101 -3.582 1.00 81.62 166 GLN A C 1
ATOM 1220 O O . GLN A 1 166 ? 13.460 -7.672 -4.721 1.00 81.62 166 GLN A O 1
ATOM 1225 N N . TRP A 1 167 ? 13.131 -9.263 -3.171 1.00 81.62 167 TRP A N 1
ATOM 1226 C CA . TRP A 1 167 ? 12.337 -10.193 -3.977 1.00 81.62 167 TRP A CA 1
ATOM 1227 C C . TRP A 1 167 ? 10.853 -10.198 -3.604 1.00 81.62 167 TRP A C 1
ATOM 1229 O O . TRP A 1 167 ? 10.028 -10.566 -4.441 1.00 81.62 167 TRP A O 1
ATOM 1239 N N . GLY A 1 168 ? 10.497 -9.747 -2.400 1.00 85.38 168 GLY A N 1
ATOM 1240 C CA . GLY A 1 168 ? 9.111 -9.552 -1.981 1.00 85.38 168 GLY A CA 1
ATOM 1241 C C . GLY A 1 168 ? 8.909 -9.711 -0.475 1.00 85.38 168 GLY A C 1
ATOM 1242 O O . GLY A 1 168 ? 9.861 -9.582 0.296 1.00 85.38 168 GLY A O 1
ATOM 1243 N N . PRO A 1 169 ? 7.666 -9.957 -0.022 1.00 86.88 169 PRO A N 1
ATOM 1244 C CA . PRO A 1 169 ? 7.388 -10.258 1.375 1.00 86.88 169 PRO A CA 1
ATOM 1245 C C . PRO A 1 169 ? 8.162 -11.479 1.857 1.00 86.88 169 PRO A C 1
ATOM 1247 O O . PRO A 1 169 ? 8.080 -12.555 1.266 1.00 86.88 169 PRO A O 1
ATOM 1250 N N . VAL A 1 170 ? 8.890 -11.312 2.958 1.00 86.44 170 VAL A N 1
ATOM 1251 C CA . VAL A 1 170 ? 9.555 -12.429 3.626 1.00 86.44 170 VAL A CA 1
ATOM 1252 C C . VAL A 1 170 ? 8.608 -13.018 4.666 1.00 86.44 170 VAL A C 1
ATOM 1254 O O . VAL A 1 170 ? 7.865 -12.268 5.307 1.00 86.44 170 VAL A O 1
ATOM 1257 N N . PRO A 1 171 ? 8.623 -14.345 4.885 1.00 75.06 171 PRO A N 1
ATOM 1258 C CA . PRO A 1 171 ? 7.861 -14.947 5.965 1.00 75.06 171 PRO A CA 1
ATOM 1259 C C . PRO A 1 171 ? 8.230 -14.274 7.287 1.00 75.06 171 PRO A C 1
ATOM 1261 O O . PRO A 1 171 ? 9.364 -14.377 7.767 1.00 75.06 171 PRO A O 1
ATOM 1264 N N . SER A 1 172 ? 7.275 -13.563 7.882 1.00 62.81 172 SER A N 1
ATOM 1265 C CA . SER A 1 172 ? 7.448 -13.012 9.218 1.00 62.81 172 SER A CA 1
ATOM 1266 C C . SER A 1 172 ? 7.745 -14.171 10.166 1.00 62.81 172 SER A C 1
ATOM 1268 O O . SER A 1 172 ? 6.905 -15.047 10.355 1.00 62.81 172 SER A O 1
ATOM 1270 N N . ARG A 1 173 ? 8.897 -14.154 10.847 1.00 52.53 173 ARG A N 1
ATOM 1271 C CA . ARG A 1 173 ? 9.194 -15.067 11.976 1.00 52.53 173 ARG A CA 1
ATOM 1272 C C . ARG A 1 173 ? 8.291 -14.814 13.201 1.00 52.53 173 ARG A C 1
ATOM 1274 O O . ARG A 1 173 ? 8.617 -15.206 14.318 1.00 52.53 173 ARG A O 1
ATOM 1281 N N . ALA A 1 174 ? 7.172 -14.118 13.018 1.00 46.53 174 ALA A N 1
ATOM 1282 C CA . ALA A 1 174 ? 6.274 -13.699 14.071 1.00 46.53 174 ALA A CA 1
ATOM 1283 C C . ALA A 1 174 ? 5.406 -14.882 14.519 1.00 46.53 174 ALA A C 1
ATOM 1285 O O . ALA A 1 174 ? 4.334 -15.133 13.986 1.00 46.53 174 ALA A O 1
ATOM 1286 N N . SER A 1 175 ? 5.909 -15.569 15.546 1.00 38.06 175 SER A N 1
ATOM 1287 C CA . SER A 1 175 ? 5.183 -16.439 16.473 1.00 38.06 175 SER A CA 1
ATOM 1288 C C . SER A 1 175 ? 4.355 -17.559 15.840 1.00 38.06 175 SER A C 1
ATOM 1290 O O . SER A 1 175 ? 3.134 -17.470 15.730 1.00 38.06 175 SER A O 1
ATOM 1292 N N . THR A 1 176 ? 4.983 -18.722 15.670 1.00 39.19 176 THR A N 1
ATOM 1293 C CA . THR A 1 176 ? 4.335 -19.974 16.084 1.00 39.19 176 THR A CA 1
ATOM 1294 C C . THR A 1 176 ? 3.991 -19.867 17.572 1.00 39.19 176 THR A C 1
ATOM 1296 O O . THR A 1 176 ? 4.697 -20.383 18.437 1.00 39.19 176 THR A O 1
ATOM 1299 N N . ARG A 1 177 ? 2.907 -19.163 17.906 1.00 41.44 177 ARG A N 1
ATOM 1300 C CA . ARG A 1 177 ? 2.183 -19.436 19.139 1.00 41.44 177 ARG A CA 1
ATOM 1301 C C . ARG A 1 177 ? 1.452 -20.744 18.858 1.00 41.44 177 ARG A C 1
ATOM 1303 O O . ARG A 1 177 ? 0.338 -20.734 18.351 1.00 41.44 177 ARG A O 1
ATOM 1310 N N . SER A 1 178 ? 2.142 -21.864 19.080 1.00 36.38 178 S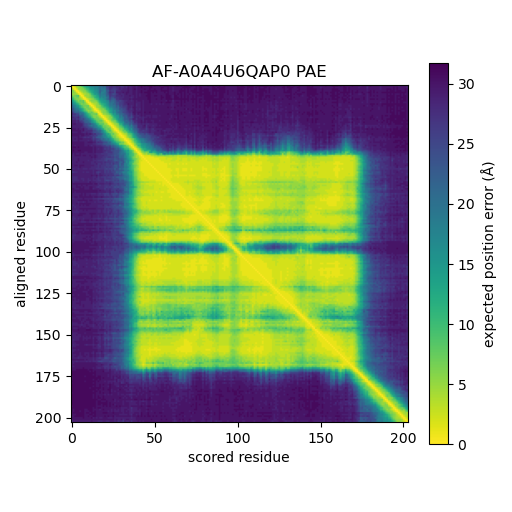ER A N 1
ATOM 1311 C CA . SER A 1 178 ? 1.526 -23.191 19.081 1.00 36.38 178 SER A CA 1
ATOM 1312 C C . SER A 1 178 ? 0.298 -23.156 19.988 1.00 36.38 178 SER A C 1
ATOM 1314 O O . SER A 1 178 ? 0.459 -22.904 21.184 1.00 36.38 178 SER A O 1
ATOM 1316 N N . PRO A 1 179 ? -0.913 -23.456 19.498 1.00 50.53 179 PRO A N 1
ATOM 1317 C CA . PRO A 1 179 ? -2.017 -23.800 20.364 1.00 50.53 179 PRO A CA 1
ATOM 1318 C C . PRO A 1 179 ? -1.964 -25.317 20.588 1.00 50.53 179 PRO A C 1
ATOM 1320 O O . PRO A 1 179 ? -2.783 -26.041 20.048 1.00 50.53 179 PRO A O 1
ATOM 1323 N N . ALA A 1 180 ? -0.950 -25.817 21.302 1.00 46.97 180 ALA A N 1
ATOM 1324 C CA . ALA A 1 180 ? -0.930 -27.175 21.862 1.00 46.97 180 ALA A CA 1
ATOM 1325 C C . ALA A 1 180 ? 0.374 -27.405 22.632 1.00 46.97 180 ALA A C 1
ATOM 1327 O O . ALA A 1 180 ? 1.451 -27.500 22.051 1.00 46.97 180 ALA A O 1
ATOM 1328 N N . GLY A 1 181 ? 0.261 -27.509 23.951 1.00 37.53 181 GLY A N 1
ATOM 1329 C CA . GLY A 1 181 ? 1.373 -27.866 24.821 1.00 37.53 181 GLY A CA 1
ATOM 1330 C C . GLY A 1 181 ? 1.087 -27.632 26.295 1.00 37.53 181 GLY A C 1
ATOM 1331 O O . GLY A 1 181 ? 1.996 -27.285 27.041 1.00 37.53 181 GLY A O 1
ATOM 1332 N N . ALA A 1 182 ? -0.173 -27.797 26.715 1.00 49.31 182 ALA A N 1
ATOM 1333 C CA . ALA A 1 182 ? -0.479 -28.099 28.104 1.00 49.31 182 ALA A CA 1
ATOM 1334 C C . ALA A 1 182 ? 0.391 -29.287 28.544 1.00 49.31 182 ALA A C 1
ATOM 1336 O O . ALA A 1 182 ? 0.648 -30.208 27.764 1.00 49.31 182 ALA A O 1
ATOM 1337 N N . GLY A 1 183 ? 0.905 -29.194 29.767 1.00 39.41 183 GLY A N 1
ATOM 1338 C CA . GLY A 1 183 ? 2.032 -29.972 30.252 1.00 39.41 183 GLY A CA 1
ATOM 1339 C C . GLY A 1 183 ? 1.953 -31.471 29.981 1.00 39.41 183 GLY A C 1
ATOM 1340 O O . GLY A 1 183 ? 0.990 -32.146 30.333 1.00 39.41 183 GLY A O 1
ATOM 1341 N N . ARG A 1 184 ? 3.060 -32.018 29.480 1.00 41.25 184 ARG A N 1
ATOM 1342 C CA . ARG A 1 184 ? 3.428 -33.384 29.828 1.00 41.25 184 ARG A CA 1
ATOM 1343 C C . ARG A 1 184 ? 4.238 -33.298 31.112 1.00 41.25 184 ARG A C 1
ATOM 1345 O O . ARG A 1 184 ? 5.447 -33.086 31.085 1.00 41.25 184 ARG A O 1
ATOM 1352 N N . ALA A 1 185 ? 3.537 -33.410 32.236 1.00 44.25 185 ALA A N 1
ATOM 1353 C CA . ALA A 1 185 ? 4.162 -33.771 33.493 1.00 44.25 185 ALA A CA 1
ATOM 1354 C C . ALA A 1 185 ? 4.993 -35.038 33.253 1.00 44.25 185 ALA A C 1
ATOM 1356 O O . ALA A 1 185 ? 4.490 -36.041 32.745 1.00 44.25 185 ALA A O 1
ATOM 1357 N N . VAL A 1 186 ? 6.281 -34.962 33.567 1.00 45.19 186 VAL A N 1
ATOM 1358 C CA . VAL A 1 186 ? 7.145 -36.132 33.695 1.00 45.19 186 VAL A CA 1
ATOM 1359 C C . VAL A 1 186 ? 6.638 -36.906 34.914 1.00 45.19 186 VAL A C 1
ATOM 1361 O O . VAL A 1 186 ? 6.609 -36.326 36.001 1.00 45.19 186 VAL A O 1
ATOM 1364 N N . PRO A 1 187 ? 6.243 -38.184 34.804 1.00 42.69 187 PRO A N 1
ATOM 1365 C CA . PRO A 1 187 ? 6.058 -39.003 35.987 1.00 42.69 187 PRO A CA 1
ATOM 1366 C C . PRO A 1 187 ? 7.443 -39.294 36.578 1.00 42.69 187 PRO A C 1
ATOM 1368 O O . PRO A 1 187 ? 8.142 -40.211 36.152 1.00 42.69 187 PRO A O 1
ATOM 1371 N N . SER A 1 188 ? 7.853 -38.493 37.562 1.00 48.25 188 SER A N 1
ATOM 1372 C CA . SER A 1 188 ? 8.837 -38.916 38.558 1.00 48.25 188 SER A CA 1
ATOM 1373 C C . SER A 1 188 ? 8.167 -39.949 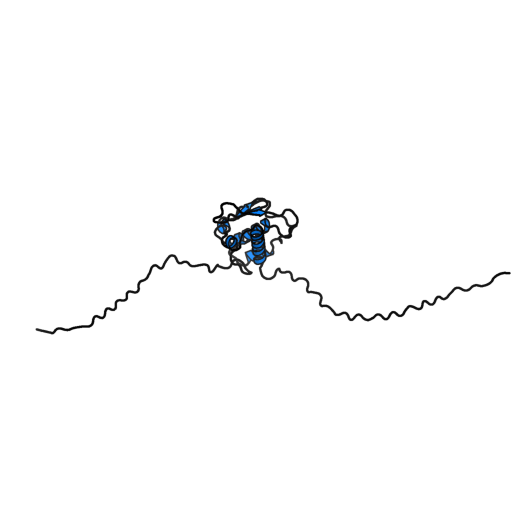39.459 1.00 48.25 188 SER A C 1
ATOM 1375 O O . SER A 1 188 ? 7.469 -39.587 40.399 1.00 48.25 188 SER A O 1
ATOM 1377 N N . ALA A 1 189 ? 8.354 -41.232 39.155 1.00 46.59 189 ALA A N 1
ATOM 1378 C CA . ALA A 1 189 ? 8.054 -42.326 40.075 1.00 46.59 189 ALA A CA 1
ATOM 1379 C C . ALA A 1 189 ? 8.863 -43.580 39.704 1.00 46.59 189 ALA A C 1
ATOM 1381 O O . ALA A 1 189 ? 8.338 -44.550 39.169 1.00 46.59 189 ALA A O 1
ATOM 1382 N N . ILE A 1 190 ? 10.159 -43.574 40.020 1.00 48.00 190 ILE A N 1
ATOM 1383 C CA . ILE A 1 190 ? 10.811 -44.801 40.493 1.00 48.00 190 ILE A CA 1
ATOM 1384 C C . ILE A 1 190 ? 10.928 -44.629 42.006 1.00 48.00 190 ILE A C 1
ATOM 1386 O O . ILE A 1 190 ? 11.938 -44.167 42.530 1.00 48.00 190 ILE A O 1
ATOM 1390 N N . ASP A 1 191 ? 9.830 -44.948 42.693 1.00 43.91 191 ASP A N 1
ATOM 1391 C CA . ASP A 1 191 ? 9.786 -45.160 44.138 1.00 43.91 191 ASP A CA 1
ATOM 1392 C C . ASP A 1 191 ? 10.488 -46.499 44.426 1.00 43.91 191 ASP A C 1
ATOM 1394 O O . ASP A 1 191 ? 9.869 -47.562 44.479 1.00 43.91 191 ASP A O 1
ATOM 1398 N N . ARG A 1 192 ? 11.823 -46.481 44.531 1.00 40.78 192 ARG A N 1
ATOM 1399 C CA . ARG A 1 192 ? 12.573 -47.588 45.142 1.00 40.78 192 ARG A CA 1
ATOM 1400 C C . ARG A 1 192 ? 12.455 -47.443 46.656 1.00 40.78 192 ARG A C 1
ATOM 1402 O O . ARG A 1 192 ? 13.365 -46.942 47.314 1.00 40.78 192 ARG A O 1
ATOM 1409 N N . ARG A 1 193 ? 11.338 -47.919 47.211 1.00 41.81 193 ARG A N 1
ATOM 1410 C CA . ARG A 1 193 ? 11.242 -48.180 48.649 1.00 41.81 193 ARG A CA 1
ATOM 1411 C C . ARG A 1 193 ? 12.271 -49.226 49.042 1.00 41.81 193 ARG A C 1
ATOM 1413 O O . ARG A 1 193 ? 12.298 -50.343 48.532 1.00 41.81 193 ARG A O 1
ATOM 1420 N N . VAL A 1 194 ? 13.112 -48.831 49.981 1.00 41.22 194 VAL A N 1
ATOM 1421 C CA . VAL A 1 194 ? 14.056 -49.679 50.689 1.00 41.22 194 VAL A CA 1
ATOM 1422 C C . VAL A 1 194 ? 13.425 -50.082 52.030 1.00 41.22 194 VAL A C 1
ATOM 1424 O O . VAL A 1 194 ? 13.136 -49.208 52.841 1.00 41.22 194 VAL A O 1
ATOM 1427 N N . ARG A 1 195 ? 13.349 -51.414 52.242 1.00 41.41 195 ARG A N 1
ATOM 1428 C CA . ARG A 1 195 ? 13.366 -52.205 53.510 1.00 41.41 195 ARG A CA 1
ATOM 1429 C C . ARG A 1 195 ? 12.109 -52.242 54.407 1.00 41.41 195 ARG A C 1
ATOM 1431 O O . ARG A 1 195 ? 11.293 -51.337 54.299 1.00 41.41 195 ARG A O 1
ATOM 1438 N N . PRO A 1 196 ? 11.981 -53.216 55.355 1.00 44.81 196 PRO A N 1
ATOM 1439 C CA . PRO A 1 196 ? 12.868 -54.336 55.759 1.00 44.81 196 PRO A CA 1
ATOM 1440 C C . PRO A 1 196 ? 12.173 -55.730 55.782 1.00 44.81 196 PRO A C 1
ATOM 1442 O O . PRO A 1 196 ? 10.996 -55.851 55.471 1.00 44.81 196 PRO A O 1
ATOM 1445 N N . GLY A 1 197 ? 12.939 -56.787 56.093 1.00 44.28 197 GLY A N 1
ATOM 1446 C CA . GLY A 1 197 ? 12.594 -58.197 55.849 1.00 44.28 197 GLY A CA 1
ATOM 1447 C C . GLY A 1 197 ? 11.588 -58.880 56.777 1.00 44.28 197 GLY A C 1
ATOM 1448 O O . GLY A 1 197 ? 11.164 -58.310 57.774 1.00 44.28 197 GLY A O 1
ATOM 1449 N N . GLN A 1 198 ? 11.272 -60.136 56.439 1.00 43.03 198 GLN A N 1
ATOM 1450 C CA . GLN A 1 198 ? 10.820 -61.196 57.347 1.00 43.03 198 GLN A CA 1
ATOM 1451 C C . GLN A 1 198 ? 10.854 -62.574 56.653 1.00 43.03 198 GLN A C 1
ATOM 1453 O O . GLN A 1 198 ? 10.888 -62.671 55.429 1.00 43.03 198 GLN A O 1
ATOM 1458 N N . SER A 1 199 ? 10.967 -63.604 57.486 1.00 44.66 199 SER A N 1
ATOM 1459 C CA . SER A 1 199 ? 11.563 -64.925 57.263 1.00 44.66 199 SER A CA 1
ATOM 1460 C C . SER A 1 199 ? 10.679 -65.984 56.573 1.00 44.66 199 SER A C 1
ATOM 1462 O O . SER A 1 199 ? 9.464 -65.844 56.492 1.00 44.66 199 SER A O 1
ATOM 1464 N N . PHE A 1 200 ? 11.335 -67.079 56.149 1.00 42.03 200 PHE A N 1
ATOM 1465 C CA . PHE A 1 200 ? 10.794 -68.401 55.754 1.00 42.03 200 PHE A CA 1
ATOM 1466 C C . PHE A 1 200 ? 9.776 -68.992 56.761 1.00 42.03 200 PHE A C 1
ATOM 1468 O O . PHE A 1 200 ? 9.867 -68.675 57.950 1.00 42.03 200 PHE A O 1
ATOM 1475 N N . PRO A 1 201 ? 8.860 -69.892 56.331 1.00 59.22 201 PRO A N 1
ATOM 1476 C CA . PRO A 1 201 ? 9.130 -71.345 56.418 1.00 59.22 201 PRO A CA 1
ATOM 1477 C C . PRO A 1 201 ? 8.582 -72.205 55.248 1.00 59.22 201 PRO A C 1
ATOM 1479 O O . PRO A 1 201 ? 7.730 -71.765 54.480 1.00 59.22 201 PRO A O 1
ATOM 1482 N N . GLY A 1 202 ? 9.105 -73.438 55.138 1.00 42.94 202 GLY A N 1
ATOM 1483 C CA . GLY A 1 202 ? 8.603 -74.529 54.277 1.00 42.94 202 GLY A CA 1
ATOM 1484 C C . GLY A 1 202 ? 7.255 -75.102 54.745 1.00 42.94 202 GLY A C 1
ATOM 1485 O O . GLY A 1 202 ? 6.708 -74.629 55.746 1.00 42.94 202 GLY A O 1
ATOM 1486 N N . PRO A 1 203 ? 6.693 -76.082 54.020 1.00 50.81 203 PRO A N 1
ATOM 1487 C CA . PRO A 1 203 ? 7.184 -77.468 54.070 1.00 50.81 203 PRO A CA 1
ATOM 1488 C C . PRO A 1 203 ? 7.487 -78.111 52.709 1.00 50.81 203 PRO A C 1
ATOM 1490 O O . PRO A 1 203 ? 6.990 -77.611 51.676 1.00 50.81 203 PRO A O 1
#

Nearest PDB structures (foldseek):
  5kz5-assembly1_B  TM=4.200E-01  e=4.231E+00  Homo sapiens
  8a5a-assembly1_U  TM=2.119E-01  e=1.779E+00  Saccharomyces cerevisiae S288C

Radius of gyration: 38.24 Å; Cα contacts (8 Å, |Δi|>4): 231; chains: 1; bounding box: 64×152×113 Å

Sequence (203 aa):
MTTTDGTHPTTRRIRPLMRRVSADHVQLARPPAPLPVQGSSSGWIVRRDQALVALTAVGLTAPAVSALTVGCVRLGTGEVLVHVPGESVDVRVPGCPDGRAVCGACAVHRWVRALELTVQHTDPWVIPAILARAPALTASAEHDCLPGRSVDPAVVPLMLLPPIDQWGPVPSRASTRSPAGAGRAVPSAIDRRVRPGQSFPGP

Organism: NCBI:txid2576308